Protein AF-A0A842T1A9-F1 (afdb_monomer)

Secondary structure (DSSP, 8-state):
--GGGS-HHHHHHHHHHHHH-HHHHHHHHHHHHHHT-TT-TTHHHHHHHHHHHHHHHHHHS------HHHHHHHHHHHHHHHHHTT-TTT-------HHHHHHHHHHHHHH-S-GGGS-HHHHHHHHHHHHHHHHHHHHHHHHHTT-SSS--HHHHHHHHHHHHHHHHHHT--HHHHHHHHHHHHH-SS--HHHHHHHHHH--SHHHHHHHHHH---TTHHHHHHHTTTTSPPTT--TT--S----THHHHHHHHTTTSHHHHHHHHHHHTT---HHHHHHHHHHHHTS-HHHHTT-HHHHHHHTTS--HHHHHHHHHHHHHHHHTT-HHHHHHHHHHHHH----HHHHHHHHHHHHHHHHHHT-

Structure (mmCIF, N/CA/C/O backbone):
data_AF-A0A842T1A9-F1
#
_entry.id   AF-A0A842T1A9-F1
#
loop_
_atom_site.group_PDB
_atom_site.id
_atom_site.type_symbol
_atom_site.label_atom_id
_atom_site.label_alt_id
_atom_site.label_comp_id
_atom_site.label_asym_id
_atom_site.label_entity_id
_atom_site.label_seq_id
_atom_site.pdbx_PDB_ins_code
_atom_site.Cartn_x
_atom_site.Cartn_y
_atom_site.Cartn_z
_atom_site.occupancy
_atom_site.B_iso_or_equiv
_atom_site.auth_seq_id
_atom_site.auth_comp_id
_atom_site.auth_asym_id
_atom_site.auth_atom_id
_atom_site.pdbx_PDB_model_num
ATOM 1 N N . MET A 1 1 ? 9.177 4.894 -37.347 1.00 78.81 1 MET A N 1
ATOM 2 C CA . MET A 1 1 ? 8.155 3.846 -37.114 1.00 78.81 1 MET A CA 1
ATOM 3 C C . MET A 1 1 ? 6.797 4.489 -36.855 1.00 78.81 1 MET A C 1
ATOM 5 O O . MET A 1 1 ? 6.759 5.498 -36.160 1.00 78.81 1 MET A O 1
ATOM 9 N N . LYS A 1 2 ? 5.703 3.960 -37.421 1.00 84.56 2 LYS A N 1
ATOM 10 C CA . LYS A 1 2 ? 4.334 4.422 -37.119 1.00 84.56 2 LYS A CA 1
ATOM 11 C C . LYS A 1 2 ? 3.789 3.685 -35.892 1.00 84.56 2 LYS A C 1
ATOM 13 O O . LYS A 1 2 ? 4.076 2.504 -35.730 1.00 84.56 2 LYS A O 1
ATOM 18 N N . ILE A 1 3 ? 2.977 4.358 -35.072 1.00 88.31 3 ILE A N 1
ATOM 19 C CA . ILE A 1 3 ? 2.338 3.775 -33.869 1.00 88.31 3 ILE A CA 1
ATOM 20 C C . ILE A 1 3 ? 1.485 2.550 -34.232 1.00 88.31 3 ILE A C 1
ATOM 22 O O . ILE A 1 3 ? 1.403 1.598 -33.463 1.00 88.31 3 ILE A O 1
ATOM 26 N N . GLU A 1 4 ? 0.879 2.552 -35.419 1.00 91.06 4 GLU A N 1
ATOM 27 C CA . GLU A 1 4 ? 0.062 1.455 -35.955 1.00 91.06 4 GLU A CA 1
ATOM 28 C C . GLU A 1 4 ? 0.812 0.117 -35.981 1.00 91.06 4 GLU A C 1
ATOM 30 O O . GLU A 1 4 ? 0.204 -0.915 -35.699 1.00 91.06 4 GLU A O 1
ATOM 35 N N . ASN A 1 5 ? 2.130 0.159 -36.203 1.00 92.06 5 ASN A N 1
ATOM 36 C CA . ASN A 1 5 ? 3.000 -1.012 -36.330 1.00 92.06 5 ASN A CA 1
ATOM 37 C C . ASN A 1 5 ? 3.468 -1.576 -34.980 1.00 92.06 5 ASN A C 1
ATOM 39 O O . ASN A 1 5 ? 4.214 -2.546 -34.959 1.00 92.06 5 ASN A O 1
ATOM 43 N N . LEU A 1 6 ? 3.105 -0.945 -33.863 1.00 94.56 6 LEU A N 1
ATOM 44 C CA . LEU A 1 6 ? 3.449 -1.441 -32.535 1.00 94.56 6 LEU A CA 1
ATOM 45 C C . LEU A 1 6 ? 2.528 -2.592 -32.117 1.00 94.56 6 LEU A C 1
ATOM 47 O O . LEU A 1 6 ? 1.312 -2.553 -32.349 1.00 94.56 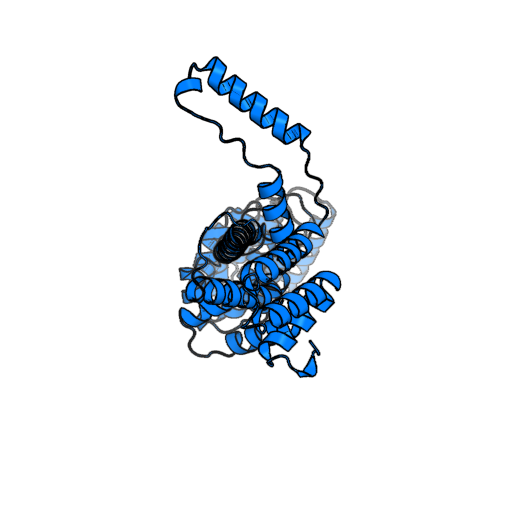6 LEU A O 1
ATOM 51 N N . GLU A 1 7 ? 3.091 -3.543 -31.379 1.00 96.12 7 GLU A N 1
ATOM 52 C CA . GLU A 1 7 ? 2.319 -4.564 -30.672 1.00 96.12 7 GLU A CA 1
ATOM 53 C C . GLU A 1 7 ? 1.375 -3.925 -29.634 1.00 96.12 7 GLU A C 1
ATOM 55 O O . GLU A 1 7 ? 1.676 -2.846 -29.106 1.00 96.12 7 GLU A O 1
ATOM 60 N N . PRO A 1 8 ? 0.247 -4.563 -29.262 1.00 95.94 8 PRO A N 1
ATOM 61 C CA . PRO A 1 8 ? -0.703 -4.003 -28.294 1.00 95.94 8 PRO A CA 1
ATOM 62 C C . PRO A 1 8 ? -0.052 -3.559 -26.974 1.00 95.94 8 PRO A C 1
ATOM 64 O O . PRO A 1 8 ? -0.346 -2.477 -26.457 1.00 95.94 8 PRO A O 1
ATOM 67 N N . ARG A 1 9 ? 0.896 -4.355 -26.461 1.00 94.88 9 ARG A N 1
ATOM 68 C CA . ARG A 1 9 ? 1.678 -4.027 -25.258 1.00 94.88 9 ARG A CA 1
ATOM 69 C C . ARG A 1 9 ? 2.515 -2.758 -25.451 1.00 94.88 9 ARG A C 1
ATOM 71 O O . ARG A 1 9 ? 2.506 -1.882 -24.589 1.00 94.88 9 ARG A O 1
ATOM 78 N N . GLN A 1 10 ? 3.194 -2.639 -26.587 1.00 96.75 10 GLN A N 1
ATOM 79 C CA . GLN A 1 10 ? 4.040 -1.490 -26.906 1.00 96.75 10 GLN A CA 1
ATOM 80 C C . GLN A 1 10 ? 3.203 -0.223 -27.122 1.00 96.75 10 GLN A C 1
ATOM 82 O O . GLN A 1 10 ? 3.579 0.851 -26.658 1.00 96.75 10 GLN A O 1
ATOM 87 N N . LYS A 1 11 ? 2.019 -0.336 -27.743 1.00 96.94 11 LYS A N 1
ATOM 88 C CA . LYS A 1 11 ? 1.048 0.770 -27.849 1.00 96.94 11 LYS A CA 1
ATOM 89 C C . LYS A 1 11 ? 0.651 1.281 -26.469 1.00 96.94 11 LYS A C 1
ATOM 91 O O . LYS A 1 11 ? 0.669 2.488 -26.234 1.00 96.94 11 LYS A O 1
ATOM 96 N N . LYS A 1 12 ? 0.342 0.370 -25.539 1.00 95.06 12 LYS A N 1
ATOM 97 C CA . LYS A 1 12 ? 0.021 0.728 -24.151 1.00 95.06 12 LYS A CA 1
ATOM 98 C C . LYS A 1 12 ? 1.174 1.494 -23.497 1.00 95.06 12 LYS A C 1
ATOM 100 O O . LYS A 1 12 ? 0.944 2.583 -22.980 1.00 95.06 12 LYS A O 1
ATOM 105 N N . ILE A 1 13 ? 2.402 0.978 -23.582 1.00 96.00 13 ILE A N 1
ATOM 106 C CA . ILE A 1 13 ? 3.602 1.637 -23.037 1.00 96.00 13 ILE A CA 1
ATOM 107 C C . ILE A 1 13 ? 3.798 3.023 -23.651 1.00 96.00 13 ILE A C 1
ATOM 109 O O . ILE A 1 13 ? 3.982 3.994 -22.921 1.00 96.00 13 ILE A O 1
ATOM 113 N N . TYR A 1 14 ? 3.687 3.141 -24.974 1.00 96.81 14 TYR A N 1
ATOM 114 C CA . TYR A 1 14 ? 3.794 4.416 -25.674 1.00 96.81 14 TYR A CA 1
ATOM 115 C C . TYR A 1 14 ? 2.806 5.456 -25.128 1.00 96.81 14 TYR A C 1
ATOM 117 O O . TYR A 1 14 ? 3.209 6.573 -24.805 1.00 96.81 14 TYR A O 1
ATOM 125 N N . PHE A 1 15 ? 1.528 5.095 -24.968 1.00 94.62 15 PHE A N 1
ATOM 126 C CA . PHE A 1 15 ? 0.516 6.017 -24.447 1.00 94.62 15 PHE A CA 1
ATOM 127 C C . PHE A 1 15 ? 0.699 6.340 -22.960 1.00 94.62 15 PHE A C 1
ATOM 129 O O . PHE A 1 15 ? 0.416 7.469 -22.555 1.00 94.62 15 PHE A O 1
ATOM 136 N N . LEU A 1 16 ? 1.194 5.398 -22.150 1.00 92.06 16 LEU A N 1
ATOM 137 C CA . LEU A 1 16 ? 1.573 5.676 -20.761 1.00 92.06 16 LEU A CA 1
ATOM 138 C C . LEU A 1 16 ? 2.712 6.695 -20.704 1.00 92.06 16 LEU A C 1
ATOM 140 O O . LEU A 1 16 ? 2.595 7.714 -20.025 1.00 92.06 16 LEU A O 1
ATOM 144 N N . LEU A 1 17 ? 3.773 6.472 -21.481 1.00 93.19 17 LEU A N 1
ATOM 145 C CA . LEU A 1 17 ? 4.894 7.399 -21.583 1.00 93.19 17 LEU A CA 1
ATOM 146 C C . LEU A 1 17 ? 4.453 8.763 -22.113 1.00 93.19 17 LEU A C 1
ATOM 148 O O . LEU A 1 17 ? 4.906 9.772 -21.592 1.00 93.19 17 LEU A O 1
ATOM 152 N N . LEU A 1 18 ? 3.538 8.818 -23.085 1.00 93.31 18 LEU A N 1
ATOM 153 C CA . LEU A 1 18 ? 3.036 10.072 -23.655 1.00 93.31 18 LEU A CA 1
ATOM 154 C C . LEU A 1 18 ? 2.310 10.935 -22.615 1.00 93.31 18 LEU A C 1
ATOM 156 O O . LEU A 1 18 ? 2.486 12.152 -22.616 1.00 93.31 18 LEU A O 1
ATOM 160 N N . LYS A 1 19 ? 1.532 10.313 -21.718 1.00 89.19 19 LYS A N 1
ATOM 161 C CA . LYS A 1 19 ? 0.864 11.009 -20.603 1.00 89.19 19 LYS A CA 1
ATOM 162 C C . LYS A 1 19 ? 1.856 11.596 -19.599 1.00 89.19 19 LYS A C 1
ATOM 164 O O . LYS A 1 19 ? 1.544 12.593 -18.961 1.00 89.19 19 LYS A O 1
ATOM 169 N N . ILE A 1 20 ? 3.021 10.967 -19.447 1.00 86.38 20 ILE A N 1
ATOM 170 C CA . ILE A 1 20 ? 4.060 11.391 -18.504 1.00 86.38 20 ILE A CA 1
ATOM 171 C C . ILE A 1 20 ? 4.953 12.457 -19.139 1.00 86.38 20 ILE A C 1
ATOM 173 O O . ILE A 1 20 ? 5.163 13.517 -18.562 1.00 86.38 20 ILE A O 1
ATOM 177 N N . ASN A 1 21 ? 5.517 12.153 -20.309 1.00 90.69 21 ASN A N 1
ATOM 178 C CA . ASN A 1 21 ? 6.472 12.992 -21.012 1.00 90.69 21 ASN A CA 1
ATOM 179 C C . ASN A 1 21 ? 6.504 12.637 -22.513 1.00 90.69 21 ASN A C 1
ATOM 181 O O . ASN A 1 21 ? 6.872 11.530 -22.917 1.00 90.69 21 ASN A O 1
ATOM 185 N N . LYS A 1 22 ? 6.180 13.611 -23.371 1.00 94.31 22 LYS A N 1
ATOM 186 C CA . LYS A 1 22 ? 6.157 13.424 -24.831 1.00 94.31 22 LYS A CA 1
ATOM 187 C C . LYS A 1 22 ? 7.498 12.935 -25.387 1.00 94.31 22 LYS A C 1
ATOM 189 O O . LYS A 1 22 ? 7.497 12.041 -26.234 1.00 94.31 22 LYS A O 1
ATOM 194 N N . LEU A 1 23 ? 8.625 13.461 -24.905 1.00 95.06 23 LEU A N 1
ATOM 195 C CA . LEU A 1 23 ? 9.955 13.052 -25.368 1.00 95.06 23 LEU A CA 1
ATOM 196 C C . LEU A 1 23 ? 10.259 11.601 -24.983 1.00 95.06 23 LEU A C 1
ATOM 198 O O . LEU A 1 23 ? 10.823 10.867 -25.790 1.00 95.06 23 LEU A O 1
ATOM 202 N N . ALA A 1 24 ? 9.814 11.151 -23.806 1.00 95.06 24 ALA A N 1
ATOM 203 C CA . ALA A 1 24 ? 9.957 9.754 -23.399 1.00 95.06 24 ALA A CA 1
ATOM 204 C C . ALA A 1 24 ? 9.196 8.811 -24.346 1.00 95.06 24 ALA A C 1
ATOM 206 O O . ALA A 1 24 ? 9.733 7.791 -24.772 1.00 95.06 24 ALA A O 1
ATOM 207 N N . SER A 1 25 ? 7.975 9.178 -24.751 1.00 95.94 25 SER A N 1
ATOM 208 C CA . SER A 1 25 ? 7.203 8.383 -25.720 1.00 95.94 25 SER A CA 1
ATOM 209 C C . SER A 1 25 ? 7.874 8.308 -27.099 1.00 95.94 25 SER A C 1
ATOM 211 O O . SER A 1 25 ? 7.869 7.260 -27.743 1.00 95.94 25 SER A O 1
ATOM 213 N N . GLN A 1 26 ? 8.499 9.402 -27.546 1.00 96.88 26 GLN A N 1
ATOM 214 C CA . GLN A 1 26 ? 9.223 9.453 -28.817 1.00 96.88 26 GLN A CA 1
ATOM 215 C C . GLN A 1 26 ? 10.513 8.636 -28.763 1.00 96.88 26 GLN A C 1
ATOM 217 O O . GLN A 1 26 ? 10.790 7.882 -29.692 1.00 96.88 26 GLN A O 1
ATOM 222 N N . ALA A 1 27 ? 11.265 8.739 -27.665 1.00 97.31 27 ALA A N 1
ATOM 223 C CA . ALA A 1 27 ? 12.452 7.926 -27.440 1.00 97.31 27 ALA A CA 1
ATOM 224 C C . ALA A 1 27 ? 12.106 6.430 -27.432 1.00 97.31 27 ALA A C 1
ATOM 226 O O . ALA A 1 27 ? 12.833 5.648 -28.030 1.00 97.31 27 ALA A O 1
ATOM 227 N N . TYR A 1 28 ? 10.958 6.039 -26.866 1.00 98.00 28 TYR A N 1
ATOM 228 C CA . TYR A 1 28 ? 10.492 4.651 -26.911 1.00 98.00 28 TYR A CA 1
ATOM 229 C C . TYR A 1 28 ? 10.203 4.173 -28.340 1.00 98.00 28 TYR A C 1
ATOM 231 O O . TYR A 1 28 ? 10.647 3.093 -28.719 1.00 98.00 28 TYR A O 1
ATOM 239 N N . LEU A 1 29 ? 9.542 4.988 -29.173 1.00 97.62 29 LEU A N 1
ATOM 240 C CA . LEU A 1 29 ? 9.379 4.666 -30.600 1.00 97.62 29 LEU A CA 1
ATOM 241 C C . LEU A 1 29 ? 10.724 4.528 -31.320 1.00 97.62 29 LEU A C 1
ATOM 243 O O . LEU A 1 29 ? 10.862 3.656 -32.175 1.00 97.62 29 LEU A O 1
ATOM 247 N N . GLY A 1 30 ? 11.691 5.387 -30.983 1.00 97.44 30 GLY A N 1
ATOM 248 C CA . GLY A 1 30 ? 13.064 5.299 -31.475 1.00 97.44 30 GLY A CA 1
ATOM 249 C C . GLY A 1 30 ? 13.707 3.967 -31.102 1.00 97.44 30 GLY A C 1
ATOM 250 O O . GLY A 1 30 ? 14.202 3.274 -31.981 1.00 97.44 30 GLY A O 1
ATOM 251 N N . THR A 1 31 ? 13.597 3.556 -29.836 1.00 98.00 31 THR A N 1
ATOM 252 C CA . THR A 1 31 ? 14.068 2.252 -29.354 1.00 98.00 31 THR A CA 1
ATOM 253 C C . THR A 1 31 ? 13.491 1.101 -30.175 1.00 98.00 31 THR A C 1
ATOM 255 O O . THR A 1 31 ? 14.261 0.301 -30.697 1.00 98.00 31 THR A O 1
ATOM 258 N N . ILE A 1 32 ? 12.161 1.015 -30.324 1.00 98.12 32 ILE A N 1
ATOM 259 C CA . ILE A 1 32 ? 11.539 -0.089 -31.079 1.00 98.12 32 ILE A CA 1
ATOM 260 C C . ILE A 1 32 ? 11.981 -0.064 -32.543 1.00 98.12 32 ILE A C 1
ATOM 262 O O . ILE A 1 32 ? 12.315 -1.104 -33.105 1.00 98.12 32 ILE A O 1
ATOM 266 N N . PHE A 1 33 ? 12.004 1.124 -33.154 1.00 97.25 33 PHE A N 1
ATOM 267 C CA . PHE A 1 33 ? 12.425 1.279 -34.540 1.00 97.25 33 PHE A CA 1
ATOM 268 C C . PHE A 1 33 ? 13.846 0.766 -34.755 1.00 97.25 33 PHE A C 1
ATOM 270 O O . PHE A 1 33 ? 14.070 -0.015 -35.671 1.00 97.25 33 PHE A O 1
ATOM 277 N N . THR A 1 34 ? 14.782 1.189 -33.908 1.00 96.88 34 THR A N 1
ATOM 278 C CA . THR A 1 34 ? 16.186 0.812 -34.019 1.00 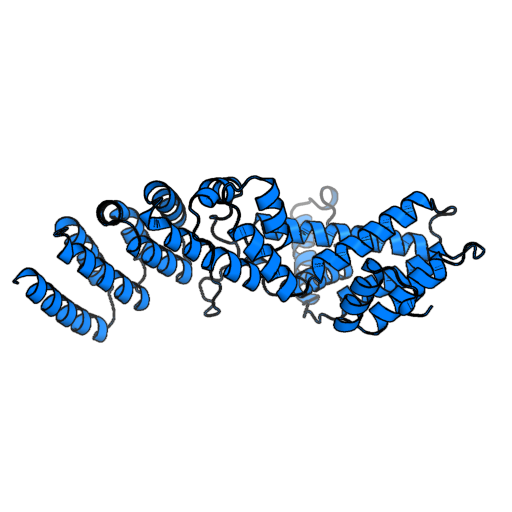96.88 34 THR A CA 1
ATOM 279 C C . THR A 1 34 ? 16.399 -0.674 -33.746 1.00 96.88 34 THR A C 1
ATOM 281 O O . THR A 1 34 ? 17.156 -1.308 -34.471 1.00 96.88 34 THR A O 1
ATOM 284 N N . LEU A 1 35 ? 15.707 -1.258 -32.761 1.00 96.50 35 LEU A N 1
ATOM 285 C CA . LEU A 1 35 ? 15.798 -2.700 -32.502 1.00 96.50 35 LEU A CA 1
ATOM 286 C C . LEU A 1 35 ? 15.300 -3.549 -33.676 1.00 96.50 35 LEU A C 1
ATOM 288 O O . LEU A 1 35 ? 15.802 -4.647 -33.860 1.00 96.50 35 LEU A O 1
ATOM 292 N N . GLY A 1 36 ? 14.369 -3.036 -34.486 1.00 95.50 36 GLY A N 1
ATOM 293 C CA . GLY A 1 36 ? 13.912 -3.704 -35.708 1.00 95.50 36 GLY A CA 1
ATOM 294 C C . GLY A 1 36 ? 14.847 -3.562 -36.917 1.00 95.50 36 GLY A C 1
ATOM 295 O O . GLY A 1 36 ? 14.492 -4.014 -38.002 1.00 95.50 36 GLY A O 1
ATOM 296 N N . GLN A 1 37 ? 15.998 -2.894 -36.783 1.00 96.31 37 GLN A N 1
ATOM 297 C CA . GLN A 1 37 ? 16.987 -2.755 -37.856 1.00 96.31 37 GLN A CA 1
ATOM 298 C C . GLN A 1 37 ? 18.052 -3.849 -37.740 1.00 96.31 37 GLN A C 1
ATOM 300 O O . GLN A 1 37 ? 19.148 -3.601 -37.236 1.00 96.31 37 GLN A O 1
ATOM 305 N N . ASP A 1 38 ? 17.750 -5.054 -38.223 1.00 94.38 38 ASP A N 1
ATOM 306 C CA . ASP A 1 38 ? 18.637 -6.216 -38.060 1.00 94.38 38 ASP A CA 1
ATOM 307 C C . ASP A 1 38 ? 20.028 -6.042 -38.704 1.00 94.38 38 ASP A C 1
ATOM 309 O O . ASP A 1 38 ? 21.003 -6.644 -38.260 1.00 94.38 38 ASP A O 1
ATOM 313 N N . GLU A 1 39 ? 20.149 -5.170 -39.705 1.00 94.25 39 GLU A N 1
ATOM 314 C CA . GLU A 1 39 ? 21.414 -4.868 -40.390 1.00 94.25 39 GLU A CA 1
ATOM 315 C C . GLU A 1 39 ? 22.244 -3.764 -39.709 1.00 94.25 39 GLU A C 1
ATOM 317 O O . GLU A 1 39 ? 23.374 -3.501 -40.117 1.00 94.25 39 GLU A O 1
ATOM 322 N N . ASN A 1 40 ? 21.707 -3.088 -38.687 1.00 94.25 40 ASN A N 1
ATOM 323 C CA . ASN A 1 40 ? 22.406 -2.011 -37.989 1.00 94.25 40 ASN A CA 1
ATOM 324 C C . ASN A 1 40 ? 23.293 -2.587 -36.864 1.00 94.25 40 ASN A C 1
ATOM 326 O O . ASN A 1 40 ? 22.750 -3.049 -35.854 1.00 94.25 40 ASN A O 1
ATOM 330 N N . PRO A 1 41 ? 24.636 -2.519 -36.979 1.00 91.38 41 PRO A N 1
ATOM 331 C CA . PRO A 1 41 ? 25.540 -3.076 -35.971 1.00 91.38 41 PRO A CA 1
ATOM 332 C C . PRO A 1 41 ? 25.465 -2.342 -34.622 1.00 91.38 41 PRO A C 1
ATOM 334 O O . PRO A 1 41 ? 25.742 -2.943 -33.588 1.00 91.38 41 PRO A O 1
ATOM 337 N N . ASP A 1 42 ? 25.017 -1.081 -34.614 1.00 93.50 42 ASP A N 1
ATOM 338 C CA . ASP A 1 42 ? 24.908 -0.248 -33.410 1.00 93.50 42 ASP A CA 1
ATOM 339 C C . ASP A 1 42 ? 23.486 -0.238 -32.824 1.00 93.50 42 ASP A C 1
ATOM 341 O O . ASP A 1 42 ? 23.159 0.596 -31.965 1.00 93.50 42 ASP A O 1
ATOM 345 N N . ARG A 1 43 ? 22.590 -1.122 -33.300 1.00 95.81 43 ARG A N 1
ATOM 346 C CA . ARG A 1 43 ? 21.164 -1.077 -32.932 1.00 95.81 43 ARG A CA 1
ATOM 347 C C . ARG A 1 43 ? 20.945 -1.119 -31.422 1.00 95.81 43 ARG A C 1
ATOM 349 O O . ARG A 1 43 ? 20.112 -0.385 -30.892 1.00 95.81 43 ARG A O 1
ATOM 356 N N . PHE A 1 44 ? 21.727 -1.923 -30.706 1.00 96.12 44 PHE A N 1
ATOM 357 C CA . PHE A 1 44 ? 21.587 -2.083 -29.262 1.00 96.12 44 PHE A CA 1
ATOM 358 C C . PHE A 1 44 ? 22.105 -0.871 -28.489 1.00 96.12 44 PHE A C 1
ATOM 360 O O . PHE A 1 44 ? 21.466 -0.446 -27.529 1.00 96.12 44 PHE A O 1
ATOM 367 N N . GLN A 1 45 ? 23.205 -0.254 -28.915 1.00 95.81 45 GLN A N 1
ATOM 368 C CA . GLN A 1 45 ? 23.766 0.945 -28.291 1.00 95.81 45 GLN A CA 1
ATOM 369 C C . GLN A 1 45 ? 22.847 2.151 -28.504 1.00 95.81 45 GLN A C 1
ATOM 371 O O . GLN A 1 45 ? 22.567 2.905 -27.568 1.00 95.81 45 GLN A O 1
ATOM 376 N N . GLN A 1 46 ? 22.307 2.305 -29.713 1.00 96.38 46 GLN A N 1
ATOM 377 C CA . GLN A 1 46 ? 21.337 3.350 -30.039 1.00 96.38 46 GLN A CA 1
ATOM 378 C C . GLN A 1 46 ? 20.009 3.158 -29.282 1.00 96.38 46 GLN A C 1
ATOM 380 O O . GLN A 1 46 ? 19.471 4.116 -28.707 1.00 96.38 46 GLN A O 1
ATOM 385 N N . ALA A 1 47 ? 19.508 1.920 -29.209 1.00 97.69 47 ALA A N 1
ATOM 386 C CA . ALA A 1 47 ? 18.339 1.568 -28.407 1.00 97.69 47 ALA A CA 1
ATOM 387 C C . ALA A 1 47 ? 18.585 1.823 -26.910 1.00 97.69 47 ALA A C 1
ATOM 389 O O . ALA A 1 47 ? 17.767 2.469 -26.255 1.00 97.69 47 ALA A O 1
ATOM 390 N N . ALA A 1 48 ? 19.736 1.405 -26.376 1.00 96.94 48 ALA A N 1
ATOM 391 C CA . ALA A 1 48 ? 20.134 1.649 -24.992 1.00 96.94 48 ALA A CA 1
ATOM 392 C C . ALA A 1 48 ? 20.215 3.143 -24.674 1.00 96.94 48 ALA A C 1
ATOM 394 O O . ALA A 1 48 ? 19.726 3.577 -23.632 1.00 96.94 48 ALA A O 1
ATOM 395 N N . ASN A 1 49 ? 20.775 3.954 -25.576 1.00 96.38 49 ASN A N 1
ATOM 396 C CA . ASN A 1 49 ? 20.843 5.397 -25.378 1.00 96.38 49 ASN A CA 1
ATOM 397 C C . ASN A 1 49 ? 19.441 6.023 -25.313 1.00 96.38 49 ASN A C 1
ATOM 399 O O . ASN A 1 49 ? 19.190 6.887 -24.469 1.00 96.38 49 ASN A O 1
ATOM 403 N N . SER A 1 50 ? 18.515 5.542 -26.145 1.00 97.56 50 SER A N 1
ATOM 404 C CA . SER A 1 50 ? 17.110 5.959 -26.122 1.00 97.56 50 SER A CA 1
ATOM 405 C C . SER A 1 50 ? 16.413 5.534 -24.824 1.00 97.56 50 SER A C 1
ATOM 407 O O . SER A 1 50 ? 15.775 6.361 -24.175 1.00 97.56 50 SER A O 1
ATOM 409 N N . ILE A 1 51 ? 16.606 4.292 -24.366 1.00 97.38 51 ILE A N 1
ATOM 410 C CA . ILE A 1 51 ? 16.034 3.795 -23.101 1.00 97.38 51 ILE A CA 1
ATOM 411 C C . ILE A 1 51 ? 16.591 4.564 -21.901 1.00 97.38 51 ILE A C 1
ATOM 413 O O . ILE A 1 51 ? 15.831 5.051 -21.067 1.00 97.38 51 ILE A O 1
ATOM 417 N N . ARG A 1 52 ? 17.909 4.763 -21.839 1.00 93.75 52 ARG A N 1
ATOM 418 C CA . ARG A 1 52 ? 18.560 5.599 -20.823 1.00 93.75 52 ARG A CA 1
ATOM 419 C C . ARG A 1 52 ? 17.984 7.014 -20.808 1.00 93.75 52 ARG A C 1
ATOM 421 O O . ARG A 1 52 ? 17.818 7.604 -19.740 1.00 93.75 52 ARG A O 1
ATOM 428 N N . HIS A 1 53 ? 17.670 7.573 -21.977 1.00 94.00 53 HIS A N 1
ATOM 429 C CA . HIS A 1 53 ? 17.015 8.873 -22.065 1.00 94.00 53 HIS A CA 1
ATOM 430 C C . HIS A 1 53 ? 15.610 8.842 -21.449 1.00 94.00 53 HIS A C 1
ATOM 432 O O . HIS A 1 53 ? 15.303 9.713 -20.637 1.00 94.00 53 HIS A O 1
ATOM 438 N N . ILE A 1 54 ? 14.799 7.816 -21.741 1.00 94.88 54 ILE A N 1
ATOM 439 C CA . ILE A 1 54 ? 13.473 7.612 -21.125 1.00 94.88 54 ILE A CA 1
ATOM 440 C C . ILE A 1 54 ? 13.583 7.529 -19.601 1.00 94.88 54 ILE A C 1
ATOM 442 O O . ILE A 1 54 ? 12.903 8.276 -18.895 1.00 94.88 54 ILE A O 1
ATOM 446 N N . LEU A 1 55 ? 14.470 6.663 -19.099 1.00 91.44 55 LEU A N 1
ATOM 447 C CA . LEU A 1 55 ? 14.712 6.483 -17.667 1.00 91.44 55 LEU A CA 1
ATOM 448 C C . LEU A 1 55 ? 15.111 7.816 -17.020 1.00 91.44 55 LEU A C 1
ATOM 450 O O . LEU A 1 55 ? 14.568 8.208 -15.989 1.00 91.44 55 LEU A O 1
ATOM 454 N N . GLY A 1 56 ? 16.002 8.563 -17.677 1.00 87.62 56 GLY A N 1
ATOM 455 C CA . GLY A 1 56 ? 16.427 9.887 -17.246 1.00 87.62 56 GLY A CA 1
ATOM 456 C C . GLY A 1 56 ? 15.293 10.914 -17.199 1.00 87.62 56 GLY A C 1
ATOM 457 O O . GLY A 1 56 ? 15.197 11.636 -16.212 1.00 87.62 56 GLY A O 1
ATOM 458 N N . LEU A 1 57 ? 14.447 10.994 -18.229 1.00 89.19 57 LEU A N 1
ATOM 459 C CA . LEU A 1 57 ? 13.310 11.923 -18.276 1.00 89.19 57 LEU A CA 1
ATOM 460 C C . LEU A 1 57 ? 12.318 11.634 -17.148 1.00 89.19 57 LEU A C 1
ATOM 462 O O . LEU A 1 57 ? 11.956 12.526 -16.382 1.00 89.19 57 LEU A O 1
ATOM 466 N N . ILE A 1 58 ? 11.950 10.363 -16.977 1.00 86.25 58 ILE A N 1
ATOM 467 C CA . ILE A 1 58 ? 10.988 9.955 -15.953 1.00 86.25 58 ILE A CA 1
ATOM 468 C C . ILE A 1 58 ? 11.509 10.294 -14.553 1.00 86.25 58 ILE A C 1
ATOM 470 O O . ILE A 1 58 ? 10.745 10.849 -13.761 1.00 86.25 58 ILE A O 1
ATOM 474 N N . SER A 1 59 ? 12.794 10.055 -14.276 1.00 80.06 59 SER A N 1
ATOM 475 C CA . SER A 1 59 ? 13.407 10.366 -12.979 1.00 80.06 59 SER A CA 1
ATOM 476 C C . SER A 1 59 ? 13.668 11.859 -12.734 1.00 80.06 59 SER A C 1
ATOM 478 O O . SER A 1 59 ? 13.837 12.255 -11.582 1.00 80.06 59 SER A O 1
ATOM 480 N N . ARG A 1 60 ? 13.783 12.699 -13.773 1.00 71.56 60 ARG A N 1
ATOM 481 C CA . ARG A 1 60 ? 14.213 14.108 -13.633 1.00 71.56 60 ARG A CA 1
ATOM 482 C C . ARG A 1 60 ? 13.078 15.094 -13.402 1.00 71.56 60 ARG A C 1
ATOM 484 O O . ARG A 1 60 ? 13.324 16.081 -12.714 1.00 71.56 60 AR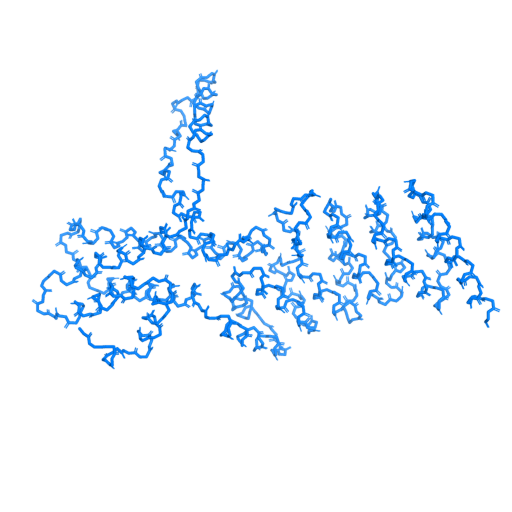G A O 1
ATOM 491 N N . ASP A 1 61 ? 11.879 14.818 -13.912 1.00 61.56 61 ASP A N 1
ATOM 492 C CA . ASP A 1 61 ? 10.752 15.769 -13.897 1.00 61.56 61 ASP A CA 1
ATOM 493 C C . ASP A 1 61 ? 10.179 16.068 -12.490 1.00 61.56 61 ASP A C 1
ATOM 495 O O . ASP A 1 61 ? 9.232 16.839 -12.368 1.00 61.56 61 ASP A O 1
ATOM 499 N N . VAL A 1 62 ? 10.729 15.490 -11.413 1.00 52.62 62 VAL A N 1
ATOM 500 C CA . VAL A 1 62 ? 10.395 15.880 -10.032 1.00 52.62 62 VAL A CA 1
ATOM 501 C C . VAL A 1 62 ? 11.473 16.822 -9.508 1.00 52.62 62 VAL A C 1
ATOM 503 O O . VAL A 1 62 ? 12.647 16.446 -9.392 1.00 52.62 62 VAL A O 1
ATOM 506 N N . ASN A 1 63 ? 11.086 18.053 -9.181 1.00 49.31 63 ASN A N 1
ATOM 507 C CA . ASN A 1 63 ? 11.951 18.973 -8.456 1.00 49.31 63 ASN A CA 1
ATOM 508 C C . ASN A 1 63 ? 11.835 18.645 -6.963 1.00 49.31 63 ASN A C 1
ATOM 510 O O . ASN A 1 63 ? 10.761 18.769 -6.387 1.00 49.31 63 ASN A O 1
ATOM 514 N N . ILE A 1 64 ? 12.918 18.152 -6.366 1.00 50.25 64 ILE A N 1
ATOM 515 C CA . ILE A 1 64 ? 13.016 17.944 -4.920 1.00 50.25 64 ILE A CA 1
ATOM 516 C C . ILE A 1 64 ? 14.070 18.929 -4.447 1.00 50.25 64 ILE A C 1
ATOM 518 O O . ILE A 1 64 ? 15.199 18.878 -4.943 1.00 50.25 64 ILE A O 1
ATOM 522 N N . GLU A 1 65 ? 13.702 19.812 -3.523 1.00 49.12 65 GLU A N 1
ATOM 523 C CA . GLU A 1 65 ? 14.674 20.603 -2.775 1.00 49.12 65 GLU A CA 1
ATOM 524 C C . GLU A 1 65 ? 15.501 19.632 -1.932 1.00 49.12 65 GLU A C 1
ATOM 526 O O . GLU A 1 65 ? 15.008 18.994 -1.004 1.00 49.12 65 GLU A O 1
ATOM 531 N N . PHE A 1 66 ? 16.749 19.431 -2.339 1.00 53.00 66 PHE A N 1
ATOM 532 C CA . PHE A 1 66 ? 17.722 18.680 -1.567 1.00 53.00 66 PHE A CA 1
ATOM 533 C C . PHE A 1 66 ? 18.723 19.690 -1.036 1.00 53.00 66 PHE A C 1
ATOM 535 O O . PHE A 1 66 ? 19.464 20.281 -1.826 1.00 53.00 66 PHE A O 1
ATOM 542 N N . ASP A 1 67 ? 18.745 19.891 0.280 1.00 60.44 67 ASP A N 1
ATOM 543 C CA . ASP A 1 67 ? 19.753 20.744 0.888 1.00 60.44 67 ASP A CA 1
ATOM 544 C C . ASP A 1 67 ? 21.106 20.020 0.878 1.00 60.44 67 ASP A C 1
ATOM 546 O O . ASP A 1 67 ? 21.465 19.234 1.756 1.00 60.44 67 ASP A O 1
ATOM 550 N N . THR A 1 68 ? 21.877 20.273 -0.178 1.00 63.94 68 THR A N 1
ATOM 551 C CA . THR A 1 68 ? 23.247 19.771 -0.305 1.00 63.94 68 THR A CA 1
ATOM 552 C C . THR A 1 68 ? 24.164 20.280 0.808 1.00 63.94 68 THR A C 1
ATOM 554 O O . THR A 1 68 ? 25.216 19.683 1.032 1.00 63.94 68 THR A O 1
ATOM 557 N N . THR A 1 69 ? 23.789 21.369 1.484 1.00 70.69 69 THR A N 1
ATOM 558 C CA . THR A 1 69 ? 24.540 21.973 2.589 1.00 70.69 69 THR A CA 1
ATOM 559 C C . THR A 1 69 ? 24.407 21.118 3.837 1.00 70.69 69 THR A C 1
ATOM 561 O O . THR A 1 69 ? 25.422 20.690 4.378 1.00 70.69 69 THR A O 1
ATOM 564 N N . GLU A 1 70 ? 23.176 20.780 4.229 1.00 67.62 70 GLU A N 1
ATOM 565 C CA . GLU A 1 70 ? 22.896 19.915 5.380 1.00 67.62 70 GLU A CA 1
ATOM 566 C C . GLU A 1 70 ? 23.579 18.547 5.231 1.00 67.62 70 GLU A C 1
ATOM 568 O O . GLU A 1 70 ? 24.211 18.046 6.160 1.00 67.62 70 GLU A O 1
ATOM 573 N N . TYR A 1 71 ? 23.54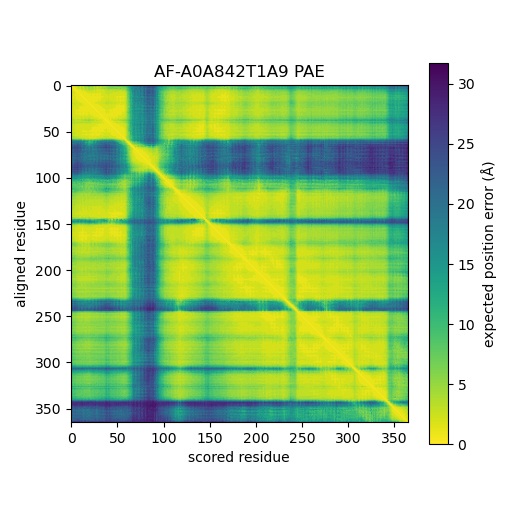6 17.972 4.025 1.00 69.06 71 TYR A N 1
ATOM 574 C CA . TYR A 1 71 ? 24.199 16.693 3.754 1.00 69.06 71 TYR A CA 1
ATOM 575 C C . TYR A 1 71 ? 25.730 16.755 3.874 1.00 69.06 71 TYR A C 1
ATOM 577 O O . TYR A 1 71 ? 26.340 15.872 4.480 1.00 69.06 71 TYR A O 1
ATOM 585 N N . LYS A 1 72 ? 26.359 17.808 3.331 1.00 77.38 72 LYS A N 1
ATOM 586 C CA . LYS A 1 72 ? 27.806 18.032 3.487 1.00 77.38 72 LYS A CA 1
ATOM 587 C C . LYS A 1 72 ? 28.181 18.229 4.952 1.00 77.38 72 LYS A C 1
ATOM 589 O O . LYS A 1 72 ? 29.122 17.596 5.414 1.00 77.38 72 LYS A O 1
ATOM 594 N N . MET A 1 73 ? 27.396 19.014 5.693 1.00 78.19 73 MET A N 1
ATOM 595 C CA . MET A 1 73 ? 27.592 19.198 7.133 1.00 78.19 73 MET A CA 1
ATOM 596 C C . MET A 1 73 ? 27.527 17.867 7.888 1.00 78.19 73 MET A C 1
ATOM 598 O O . MET A 1 73 ? 28.313 17.653 8.807 1.00 78.19 73 MET A O 1
ATOM 602 N N . LEU A 1 74 ? 26.635 16.956 7.488 1.00 76.38 74 LEU A N 1
ATOM 603 C CA . LEU A 1 74 ? 26.526 15.629 8.091 1.00 76.38 74 LEU A CA 1
ATOM 604 C C . LEU A 1 74 ? 27.763 14.761 7.811 1.00 76.38 74 LEU A C 1
ATOM 606 O O . LEU A 1 74 ? 28.282 14.132 8.731 1.00 76.38 74 LEU A O 1
ATOM 610 N N . ILE A 1 75 ? 28.255 14.738 6.566 1.00 80.56 75 ILE A N 1
ATOM 611 C CA . ILE A 1 75 ? 29.486 14.013 6.202 1.00 80.56 75 ILE A CA 1
ATOM 612 C C . ILE A 1 75 ? 30.682 14.578 6.967 1.00 80.56 75 ILE A C 1
ATOM 614 O O . ILE A 1 75 ? 31.435 13.815 7.569 1.00 80.56 75 ILE A O 1
ATOM 618 N N . ASP A 1 76 ? 30.834 15.901 6.995 1.00 83.56 76 ASP A N 1
ATOM 619 C CA . ASP A 1 76 ? 31.913 16.568 7.724 1.00 83.56 76 ASP A CA 1
ATOM 620 C C . ASP A 1 76 ? 31.836 16.260 9.224 1.00 83.56 76 ASP A C 1
ATOM 622 O O . ASP A 1 76 ? 32.852 16.004 9.874 1.00 83.56 76 ASP A O 1
ATOM 626 N N . PHE A 1 77 ? 30.625 16.218 9.782 1.00 83.38 77 PHE A N 1
ATOM 627 C CA . PHE A 1 77 ? 30.387 15.825 11.166 1.00 83.38 77 PHE A CA 1
ATOM 628 C C . PHE A 1 77 ? 30.798 14.370 11.436 1.00 83.38 77 PHE A C 1
ATOM 630 O O . PHE A 1 77 ? 31.528 14.113 12.395 1.00 83.38 77 PHE A O 1
ATOM 637 N N . PHE A 1 78 ? 30.405 13.420 10.583 1.00 80.88 78 PHE A N 1
ATOM 638 C CA . PHE A 1 78 ? 30.806 12.017 10.719 1.00 80.88 78 PHE A CA 1
ATOM 639 C C . PHE A 1 78 ? 32.316 11.823 10.549 1.00 80.88 78 PHE A C 1
ATOM 641 O O . PHE A 1 78 ? 32.934 11.140 11.366 1.00 80.88 78 PHE A O 1
ATOM 648 N N . ASN A 1 79 ? 32.928 12.480 9.562 1.00 83.88 79 ASN A N 1
ATOM 649 C CA . ASN A 1 79 ? 34.378 12.487 9.370 1.00 83.88 79 ASN A CA 1
ATOM 650 C C . ASN A 1 79 ? 35.107 13.018 10.608 1.00 83.88 79 ASN A C 1
ATOM 652 O O . ASN A 1 79 ? 36.104 12.432 11.034 1.00 83.88 79 ASN A O 1
ATOM 656 N N . ASN A 1 80 ? 34.588 14.079 11.233 1.00 87.25 80 ASN A N 1
ATOM 657 C CA . ASN A 1 80 ? 35.124 14.601 12.486 1.00 87.25 80 ASN A CA 1
ATOM 658 C C . ASN A 1 80 ? 34.971 13.608 13.647 1.00 87.25 80 ASN A C 1
ATOM 660 O O . ASN A 1 80 ? 35.910 13.448 14.421 1.00 87.25 80 ASN A O 1
ATOM 664 N N . ILE A 1 81 ? 33.845 12.894 13.764 1.00 85.50 81 ILE A N 1
ATOM 665 C CA . ILE A 1 81 ? 33.684 11.837 14.780 1.00 85.50 81 ILE A CA 1
ATOM 666 C C . ILE A 1 81 ? 34.707 10.716 14.570 1.00 85.50 81 ILE A C 1
ATOM 668 O O . ILE A 1 81 ? 35.355 10.302 15.534 1.00 85.50 81 ILE A O 1
ATOM 672 N N . LEU A 1 82 ? 34.862 10.229 13.334 1.00 86.75 82 LEU A N 1
ATOM 673 C CA . LEU A 1 82 ? 35.823 9.173 13.006 1.00 86.75 82 LEU A CA 1
ATOM 674 C C . LEU A 1 82 ? 37.259 9.621 13.290 1.00 86.75 82 LEU A C 1
ATOM 676 O O . LEU A 1 82 ? 38.031 8.846 13.853 1.00 86.75 82 LEU A O 1
ATOM 680 N N . LYS A 1 83 ? 37.587 10.884 12.984 1.00 89.94 83 LYS A N 1
ATOM 681 C CA . LYS A 1 83 ? 38.875 11.508 13.308 1.00 89.94 83 LYS A CA 1
ATOM 682 C C . LYS A 1 83 ? 39.124 11.567 14.812 1.00 89.94 83 LYS A C 1
ATOM 684 O O . LYS A 1 83 ? 40.162 11.122 15.281 1.00 89.94 83 LYS A O 1
ATOM 689 N N . CYS A 1 84 ? 38.166 12.081 15.583 1.00 89.69 84 CYS A N 1
ATOM 690 C CA . CYS A 1 84 ? 38.292 12.215 17.037 1.00 89.69 84 CYS A CA 1
ATOM 691 C C . CYS A 1 84 ? 38.407 10.866 17.762 1.00 89.69 84 CYS A C 1
ATOM 693 O O . CYS A 1 84 ? 38.879 10.827 18.895 1.00 89.69 84 CYS A O 1
ATOM 695 N N . ARG A 1 85 ? 37.946 9.775 17.140 1.00 89.94 85 ARG A N 1
ATOM 696 C CA . ARG A 1 85 ? 37.995 8.418 17.703 1.00 89.94 85 ARG A CA 1
ATOM 697 C C . ARG A 1 85 ? 39.107 7.541 17.128 1.00 89.94 85 ARG A C 1
ATOM 699 O O . ARG A 1 85 ? 39.173 6.378 17.513 1.00 89.94 85 ARG A O 1
ATOM 706 N N . ASP A 1 86 ? 39.945 8.074 16.240 1.00 90.12 86 ASP A N 1
ATOM 707 C CA . ASP A 1 86 ? 41.029 7.335 15.577 1.00 90.12 86 ASP A CA 1
ATOM 708 C C . ASP A 1 86 ? 40.524 6.081 14.825 1.00 90.12 86 ASP A C 1
ATOM 710 O O . ASP A 1 86 ? 41.089 4.990 14.874 1.00 90.12 86 ASP A O 1
ATOM 714 N N . LEU A 1 87 ? 39.365 6.227 14.168 1.00 89.06 87 LEU A N 1
ATOM 715 C CA . LEU A 1 87 ? 38.658 5.156 13.452 1.00 89.06 87 LEU A CA 1
ATOM 716 C C . LEU A 1 87 ? 38.694 5.316 11.925 1.00 89.06 87 LEU A C 1
ATOM 718 O O . LEU A 1 87 ? 38.054 4.530 11.228 1.00 89.06 87 LEU A O 1
ATOM 722 N N . GLN A 1 88 ? 39.410 6.312 11.400 1.00 86.44 88 GLN A N 1
ATOM 723 C CA . GLN A 1 88 ? 39.400 6.650 9.969 1.00 86.44 88 GLN A CA 1
ATOM 724 C C . GLN A 1 88 ? 39.910 5.504 9.083 1.00 86.44 88 GLN A C 1
ATOM 726 O O . GLN A 1 88 ? 39.334 5.251 8.034 1.00 86.44 88 GLN A O 1
ATOM 731 N N . ASP A 1 89 ? 40.897 4.736 9.550 1.00 85.12 89 ASP A N 1
ATOM 732 C CA . ASP A 1 89 ? 41.452 3.599 8.797 1.00 85.12 89 ASP A CA 1
ATOM 733 C C . ASP A 1 89 ? 40.555 2.349 8.827 1.00 85.12 89 ASP A C 1
ATOM 735 O O . ASP A 1 89 ? 40.824 1.360 8.146 1.00 85.12 89 ASP A O 1
ATOM 739 N N . ARG A 1 90 ? 39.505 2.353 9.662 1.00 80.44 90 ARG A N 1
ATOM 740 C CA . ARG A 1 90 ? 38.602 1.205 9.855 1.00 80.44 90 ARG A CA 1
ATOM 741 C C . ARG A 1 90 ? 37.272 1.356 9.136 1.00 80.44 90 ARG A C 1
ATOM 743 O O . ARG A 1 90 ? 36.586 0.356 8.939 1.00 80.44 90 ARG A O 1
ATOM 750 N N . TYR A 1 91 ? 36.893 2.583 8.801 1.00 75.69 91 TYR A N 1
ATOM 751 C CA . TYR A 1 91 ? 35.607 2.888 8.196 1.00 75.69 91 TYR A CA 1
ATOM 752 C C . TYR A 1 91 ? 35.805 3.885 7.065 1.00 75.69 91 TYR A C 1
ATOM 754 O O . TYR A 1 91 ? 36.157 5.038 7.299 1.00 75.69 91 TYR A O 1
ATOM 762 N N . GLU A 1 92 ? 35.518 3.445 5.847 1.00 69.25 92 GLU A N 1
ATOM 763 C CA . GLU A 1 92 ? 35.386 4.332 4.702 1.00 69.25 92 GLU A CA 1
ATOM 764 C C . GLU A 1 92 ? 33.935 4.815 4.642 1.00 69.25 92 GLU A C 1
ATOM 766 O O . GLU A 1 92 ? 32.998 4.018 4.550 1.00 69.25 92 GLU A O 1
ATOM 771 N N . ILE A 1 93 ? 33.730 6.129 4.743 1.00 64.69 93 ILE A N 1
ATOM 772 C CA . ILE A 1 93 ? 32.434 6.714 4.411 1.00 64.69 93 ILE A CA 1
ATOM 773 C C . ILE A 1 93 ? 32.376 6.734 2.887 1.00 64.69 93 ILE A C 1
ATOM 775 O O . ILE A 1 93 ? 32.984 7.604 2.267 1.00 64.69 93 ILE A O 1
ATOM 779 N N . GLU A 1 94 ? 31.665 5.778 2.284 1.00 59.12 94 GLU A N 1
ATOM 780 C CA . GLU A 1 94 ? 31.353 5.857 0.857 1.00 59.12 94 GLU A CA 1
ATOM 781 C C . GLU A 1 94 ? 30.704 7.219 0.585 1.00 59.12 94 GLU A C 1
ATOM 783 O O . GLU A 1 94 ? 29.657 7.549 1.159 1.00 59.12 94 GLU A O 1
ATOM 788 N N . GLU A 1 95 ? 31.311 8.017 -0.299 1.00 56.97 95 GLU A N 1
ATOM 789 C CA . GLU A 1 95 ? 30.639 9.175 -0.875 1.00 56.97 95 GLU A CA 1
ATOM 790 C C . GLU A 1 95 ? 29.415 8.664 -1.635 1.00 56.97 95 GLU A C 1
ATOM 792 O O . GLU A 1 95 ? 29.459 8.295 -2.811 1.00 56.97 95 GLU A O 1
ATOM 797 N N . LEU A 1 96 ? 28.283 8.621 -0.939 1.00 54.59 96 LEU A N 1
ATOM 798 C CA . LEU A 1 96 ? 27.003 8.332 -1.547 1.00 54.59 96 LEU A CA 1
ATOM 799 C C . LEU A 1 96 ? 26.807 9.321 -2.689 1.00 54.59 96 LEU A C 1
ATOM 801 O O . LEU A 1 96 ? 26.741 10.536 -2.488 1.00 54.59 96 LEU A O 1
ATOM 805 N N . ASN A 1 97 ? 26.699 8.784 -3.900 1.00 56.75 97 ASN A N 1
ATOM 806 C CA . ASN A 1 97 ? 26.494 9.583 -5.089 1.00 56.75 97 ASN A CA 1
ATOM 807 C C . ASN A 1 97 ? 25.191 10.382 -4.922 1.00 56.75 97 ASN A C 1
ATOM 809 O O . ASN A 1 97 ? 24.089 9.853 -5.077 1.00 56.75 97 ASN A O 1
ATOM 813 N N . ILE A 1 98 ? 25.312 11.671 -4.592 1.00 58.75 98 ILE A N 1
ATOM 814 C CA . ILE A 1 98 ? 24.184 12.561 -4.277 1.00 58.75 98 ILE A CA 1
ATOM 815 C C . ILE A 1 98 ? 23.173 12.568 -5.433 1.00 58.75 98 ILE A C 1
ATOM 817 O O . ILE A 1 98 ? 21.960 12.616 -5.224 1.00 58.75 98 ILE A O 1
ATOM 821 N N . LYS A 1 99 ? 23.650 12.415 -6.675 1.00 59.69 99 LYS A N 1
ATOM 822 C CA . LYS A 1 99 ? 22.805 12.290 -7.869 1.00 59.69 99 LYS A CA 1
ATOM 823 C C . LYS A 1 99 ? 21.944 11.022 -7.841 1.00 59.69 99 LYS A C 1
ATOM 825 O O . LYS A 1 99 ? 20.796 11.074 -8.276 1.00 59.69 99 LYS A O 1
ATOM 830 N N . TYR A 1 100 ? 22.470 9.914 -7.325 1.00 58.69 100 TYR A N 1
ATOM 831 C CA . TYR A 1 100 ? 21.764 8.639 -7.183 1.00 58.69 100 TYR A CA 1
ATOM 832 C C . TYR A 1 100 ? 20.706 8.685 -6.073 1.00 58.69 100 TYR A C 1
ATOM 834 O O . TYR A 1 100 ? 19.559 8.307 -6.313 1.00 58.69 100 TYR A O 1
ATOM 842 N N . ILE A 1 101 ? 21.039 9.240 -4.899 1.00 60.75 101 ILE A N 1
ATOM 843 C CA . ILE A 1 101 ? 20.057 9.478 -3.822 1.00 60.75 101 ILE A CA 1
ATOM 844 C C . ILE A 1 101 ? 18.923 10.367 -4.330 1.00 60.75 101 ILE A C 1
ATOM 846 O O . ILE A 1 101 ? 17.748 10.056 -4.125 1.00 60.75 101 ILE A O 1
ATOM 850 N N . ASN A 1 102 ? 19.267 11.440 -5.044 1.00 68.06 102 ASN A N 1
ATOM 851 C CA . ASN A 1 102 ? 18.282 12.344 -5.619 1.00 68.06 102 ASN A CA 1
ATOM 852 C C . ASN A 1 102 ? 17.390 11.638 -6.643 1.00 68.06 102 ASN A C 1
ATOM 854 O O . ASN A 1 102 ? 16.183 11.844 -6.621 1.00 68.06 102 ASN A O 1
ATOM 858 N N . GLN A 1 103 ? 17.931 10.768 -7.499 1.00 67.62 103 GLN A N 1
ATOM 859 C CA . GLN A 1 103 ? 17.115 9.984 -8.434 1.00 67.62 103 GLN A CA 1
ATOM 860 C C . GLN A 1 103 ? 16.191 8.994 -7.721 1.00 67.62 103 GLN A C 1
ATOM 862 O O . GLN A 1 103 ? 15.007 8.944 -8.048 1.00 67.62 103 GLN A O 1
ATOM 867 N N . LYS A 1 104 ? 16.694 8.263 -6.717 1.00 70.06 104 LYS A N 1
ATOM 868 C CA . LYS A 1 104 ? 15.895 7.331 -5.908 1.00 70.06 104 LYS A CA 1
ATOM 869 C C . LYS A 1 104 ? 14.736 8.055 -5.218 1.00 70.06 104 LYS A C 1
ATOM 871 O O . LYS A 1 104 ? 13.600 7.600 -5.308 1.00 70.06 104 LYS A O 1
ATOM 876 N N . LYS A 1 105 ? 14.999 9.206 -4.586 1.00 71.75 105 LYS A N 1
ATOM 877 C CA . LYS A 1 105 ? 13.965 10.039 -3.948 1.00 71.75 105 LYS A CA 1
ATOM 878 C C . LYS A 1 105 ? 12.958 10.587 -4.966 1.00 71.75 105 LYS A C 1
ATOM 880 O O . LYS A 1 105 ? 11.759 10.474 -4.737 1.00 71.75 105 LYS A O 1
ATOM 885 N N . LYS A 1 106 ? 13.421 11.113 -6.108 1.00 74.56 106 LYS A N 1
ATOM 886 C CA . LYS A 1 106 ? 12.556 11.631 -7.189 1.00 74.56 106 LYS A CA 1
ATOM 887 C C . LYS A 1 106 ? 11.624 10.565 -7.749 1.00 74.56 106 LYS A C 1
ATOM 889 O O . LYS A 1 106 ? 10.437 10.824 -7.911 1.00 74.56 106 LYS A O 1
ATOM 894 N N . LEU A 1 107 ? 12.144 9.364 -7.994 1.00 75.62 107 LEU A N 1
ATOM 895 C CA . LEU A 1 107 ? 11.336 8.226 -8.422 1.00 75.62 107 LEU A CA 1
ATOM 896 C C . LEU A 1 107 ? 10.344 7.807 -7.341 1.00 75.62 107 LEU A C 1
ATOM 898 O O . LEU A 1 107 ? 9.172 7.647 -7.660 1.00 75.62 107 LEU A O 1
ATOM 902 N N . LYS A 1 108 ? 10.775 7.706 -6.074 1.00 78.75 108 LYS A N 1
ATOM 903 C CA . LYS A 1 108 ? 9.884 7.372 -4.950 1.00 78.75 108 LYS A CA 1
ATOM 904 C C . LYS A 1 108 ? 8.684 8.324 -4.911 1.00 78.75 108 LYS A C 1
ATOM 906 O O . LYS A 1 108 ? 7.563 7.840 -4.937 1.00 78.75 108 LYS A O 1
ATOM 911 N N . VAL A 1 109 ? 8.925 9.639 -4.979 1.00 75.88 109 VAL A N 1
ATOM 912 C CA . VAL A 1 109 ? 7.879 10.684 -5.003 1.00 75.88 109 VAL A CA 1
ATOM 913 C C . VAL A 1 109 ? 6.975 10.588 -6.238 1.00 75.88 109 VAL A C 1
ATOM 915 O O . VAL A 1 109 ? 5.775 10.831 -6.154 1.00 75.88 109 VAL A O 1
ATOM 918 N N . LYS A 1 110 ? 7.528 10.228 -7.404 1.00 76.94 110 LYS A N 1
ATOM 919 C CA . LYS A 1 110 ? 6.744 10.098 -8.643 1.00 76.94 110 LYS A CA 1
ATOM 920 C C . LYS A 1 110 ? 5.845 8.862 -8.648 1.00 76.94 110 LYS A C 1
ATOM 922 O O . LYS A 1 110 ? 4.762 8.899 -9.227 1.00 76.94 110 LYS A O 1
ATOM 927 N N . ILE A 1 111 ? 6.309 7.778 -8.029 1.00 78.81 111 ILE A N 1
ATOM 928 C CA . ILE A 1 111 ? 5.547 6.538 -7.853 1.00 78.81 111 ILE A CA 1
ATOM 929 C C . ILE A 1 111 ? 4.460 6.758 -6.798 1.00 78.81 111 ILE A C 1
ATOM 931 O O . ILE A 1 111 ? 3.301 6.401 -7.014 1.00 78.81 111 ILE A O 1
ATOM 935 N N . THR A 1 112 ? 4.828 7.383 -5.680 1.00 81.00 112 THR A N 1
ATOM 936 C CA . THR A 1 112 ? 3.953 7.599 -4.533 1.00 81.00 112 THR A CA 1
ATOM 937 C C . THR A 1 112 ? 4.305 8.897 -3.811 1.00 81.00 112 THR A C 1
ATOM 939 O O . THR A 1 112 ? 5.454 9.155 -3.464 1.00 81.00 112 THR A O 1
ATOM 942 N N . ASP A 1 113 ? 3.305 9.741 -3.590 1.00 75.81 113 ASP A N 1
ATOM 943 C CA . ASP A 1 113 ? 3.454 11.056 -2.964 1.00 75.81 113 ASP A CA 1
ATOM 944 C C . ASP A 1 113 ? 3.803 10.957 -1.471 1.00 75.81 113 ASP A C 1
ATOM 946 O O . ASP A 1 113 ? 4.502 11.819 -0.938 1.00 75.81 113 ASP A O 1
ATOM 950 N N . LYS A 1 114 ? 3.351 9.889 -0.800 1.00 79.25 114 LYS A N 1
ATOM 951 C CA . LYS A 1 114 ? 3.612 9.616 0.621 1.00 79.25 114 LYS A CA 1
ATOM 952 C C . LYS A 1 114 ? 3.876 8.120 0.843 1.00 79.25 114 LYS A C 1
ATOM 954 O O . LYS A 1 114 ? 3.000 7.404 1.317 1.00 79.25 114 LYS A O 1
ATOM 959 N N . PRO A 1 115 ? 5.076 7.618 0.521 1.00 79.25 115 PRO A N 1
ATOM 960 C CA . PRO A 1 115 ? 5.400 6.202 0.698 1.00 79.25 115 PRO A CA 1
ATOM 961 C C . PRO A 1 115 ? 5.314 5.754 2.157 1.00 79.25 115 PRO A C 1
ATOM 963 O O . PRO A 1 115 ? 4.930 4.626 2.434 1.00 79.25 115 PRO A O 1
ATOM 966 N N . ASP A 1 116 ? 5.664 6.639 3.086 1.00 81.44 116 ASP A N 1
ATOM 967 C CA . ASP A 1 116 ? 5.897 6.261 4.479 1.00 81.44 116 ASP A CA 1
ATOM 968 C C . ASP A 1 116 ? 4.577 5.978 5.235 1.00 81.44 116 ASP A C 1
ATOM 970 O O . ASP A 1 116 ? 4.578 5.326 6.274 1.00 81.44 116 ASP A O 1
ATOM 974 N N . VAL A 1 117 ? 3.422 6.368 4.671 1.00 82.12 117 VAL A N 1
ATOM 975 C CA . VAL A 1 117 ? 2.100 5.985 5.211 1.00 82.12 117 VAL A CA 1
ATOM 976 C C . VAL A 1 117 ? 1.594 4.626 4.722 1.00 82.12 117 VAL A C 1
ATOM 978 O O . VAL A 1 117 ? 0.557 4.154 5.187 1.00 82.12 117 VAL A O 1
ATOM 981 N N . LEU A 1 118 ? 2.268 4.004 3.754 1.00 88.12 118 LEU A N 1
ATOM 982 C CA . LEU A 1 118 ? 1.884 2.685 3.255 1.00 88.12 118 LEU A CA 1
ATOM 983 C C . LEU A 1 118 ? 2.364 1.583 4.212 1.00 88.12 118 LEU A C 1
ATOM 985 O O . LEU A 1 118 ? 3.334 1.788 4.941 1.00 88.12 118 LEU A O 1
ATOM 989 N N . PRO A 1 119 ? 1.739 0.392 4.201 1.00 89.88 119 PRO A N 1
ATOM 990 C CA . PRO A 1 119 ? 2.273 -0.781 4.890 1.00 89.88 119 PRO A CA 1
ATOM 991 C C . PRO A 1 119 ? 3.734 -1.053 4.539 1.00 89.88 119 PRO A C 1
ATOM 993 O O . PRO A 1 119 ? 4.125 -0.915 3.381 1.00 89.88 119 PRO A O 1
ATOM 996 N N . GLU A 1 120 ? 4.520 -1.492 5.521 1.00 89.00 120 GLU A N 1
ATOM 997 C CA . GLU A 1 120 ? 5.961 -1.750 5.377 1.00 89.00 120 GLU A CA 1
ATOM 998 C C . GLU A 1 120 ? 6.271 -2.662 4.179 1.00 89.00 120 GLU A C 1
ATOM 1000 O O . GLU A 1 120 ? 7.097 -2.312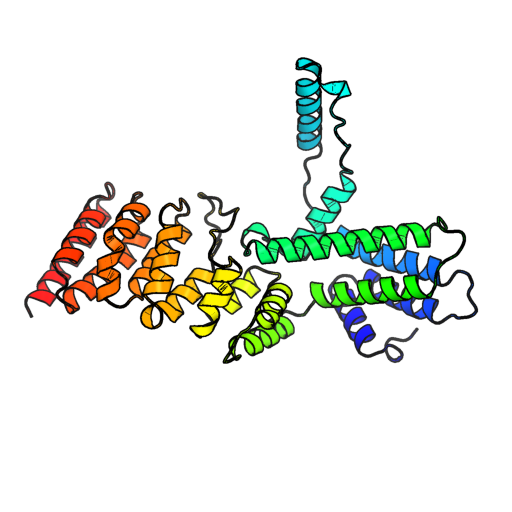 3.342 1.00 89.00 120 GLU A O 1
ATOM 1005 N N . ILE A 1 121 ? 5.507 -3.742 4.002 1.00 90.62 121 ILE A N 1
ATOM 1006 C CA . ILE A 1 121 ? 5.659 -4.672 2.872 1.00 90.62 121 ILE A CA 1
ATOM 1007 C C . ILE A 1 121 ? 5.438 -4.010 1.496 1.00 90.62 121 ILE A C 1
ATOM 1009 O O . ILE A 1 121 ? 6.078 -4.359 0.505 1.00 90.62 121 ILE A O 1
ATOM 1013 N N . ILE A 1 122 ? 4.569 -2.998 1.423 1.00 91.62 122 ILE A N 1
ATOM 1014 C CA . ILE A 1 122 ? 4.367 -2.203 0.206 1.00 91.62 122 ILE A CA 1
ATOM 1015 C C . ILE A 1 122 ? 5.539 -1.234 0.007 1.00 91.62 122 ILE A C 1
ATOM 1017 O O . ILE A 1 122 ? 6.011 -1.061 -1.117 1.00 91.62 122 ILE A O 1
ATOM 1021 N N . GLN A 1 123 ? 6.055 -0.630 1.082 1.00 89.19 123 GLN A N 1
ATOM 1022 C CA . GLN A 1 123 ? 7.248 0.220 1.010 1.00 89.19 123 GLN A CA 1
ATOM 1023 C C . GLN A 1 123 ? 8.480 -0.561 0.527 1.00 89.19 123 GLN A C 1
ATOM 1025 O O . GLN A 1 123 ? 9.279 -0.039 -0.260 1.00 89.19 123 GLN A O 1
ATOM 1030 N N . GLU A 1 124 ? 8.623 -1.812 0.964 1.00 90.12 124 GLU A N 1
ATOM 1031 C CA . GLU A 1 124 ? 9.655 -2.744 0.505 1.00 90.12 124 GLU A CA 1
ATOM 1032 C C . GLU A 1 124 ? 9.500 -3.041 -0.988 1.00 90.12 124 GLU A C 1
ATOM 1034 O O . GLU A 1 124 ? 10.463 -2.888 -1.739 1.00 90.12 124 GLU A O 1
ATOM 1039 N N . ASN A 1 125 ? 8.284 -3.345 -1.454 1.00 89.62 125 ASN A N 1
ATOM 1040 C CA . ASN A 1 125 ? 8.013 -3.557 -2.878 1.00 89.62 125 ASN A CA 1
ATOM 1041 C C . ASN A 1 125 ? 8.350 -2.329 -3.740 1.00 89.62 125 ASN A C 1
ATOM 1043 O O . ASN A 1 125 ? 9.025 -2.449 -4.762 1.00 89.62 125 ASN A O 1
ATOM 1047 N N . ILE A 1 126 ? 7.960 -1.126 -3.307 1.00 88.75 126 ILE A N 1
ATOM 1048 C CA . ILE A 1 126 ? 8.330 0.121 -3.996 1.00 88.75 126 ILE A CA 1
ATOM 1049 C C . ILE A 1 126 ? 9.854 0.280 -4.031 1.00 88.75 126 ILE A C 1
ATOM 1051 O O . ILE A 1 126 ? 10.421 0.676 -5.050 1.00 88.75 126 ILE A O 1
ATOM 1055 N N . SER A 1 127 ? 10.538 -0.051 -2.936 1.00 87.38 127 SER A N 1
ATOM 1056 C CA . SER A 1 127 ? 11.999 0.007 -2.867 1.00 87.38 127 SER A CA 1
ATOM 1057 C C . SER A 1 127 ? 12.666 -0.991 -3.816 1.00 87.38 127 SER A C 1
ATOM 1059 O O . SER A 1 127 ? 13.651 -0.622 -4.460 1.00 87.38 127 SER A O 1
ATOM 1061 N N . MET A 1 128 ? 12.114 -2.202 -3.957 1.00 87.81 128 MET A N 1
ATOM 1062 C CA . MET A 1 128 ? 12.567 -3.199 -4.933 1.00 87.81 128 MET A CA 1
ATOM 1063 C C . MET A 1 128 ? 12.392 -2.695 -6.367 1.00 87.81 128 MET A C 1
ATOM 1065 O O . MET A 1 128 ? 13.363 -2.679 -7.116 1.00 87.81 128 MET A O 1
ATOM 1069 N N . LEU A 1 129 ? 11.211 -2.180 -6.728 1.00 86.81 129 LEU A N 1
ATOM 1070 C CA . LEU A 1 129 ? 10.953 -1.622 -8.064 1.00 86.81 129 LEU A CA 1
ATOM 1071 C C . LEU A 1 129 ? 11.919 -0.482 -8.420 1.00 86.81 129 LEU A C 1
ATOM 1073 O O . LEU A 1 129 ? 12.389 -0.385 -9.554 1.00 86.81 129 LEU A O 1
ATOM 1077 N N . ILE A 1 130 ? 12.258 0.377 -7.453 1.00 86.38 130 ILE A N 1
ATOM 1078 C CA . ILE A 1 130 ? 13.247 1.443 -7.667 1.00 86.38 130 ILE A CA 1
ATOM 1079 C C . ILE A 1 130 ? 14.666 0.871 -7.815 1.00 86.38 130 ILE A C 1
ATOM 1081 O O . ILE A 1 130 ? 15.457 1.406 -8.594 1.00 86.38 130 ILE A O 1
ATOM 1085 N N . SER A 1 131 ? 15.006 -0.202 -7.097 1.00 86.19 131 SER A N 1
ATOM 1086 C CA . SER A 1 131 ? 16.289 -0.892 -7.276 1.00 86.19 131 SER A CA 1
ATOM 1087 C C . SER A 1 131 ? 16.407 -1.471 -8.683 1.00 86.19 131 SER A C 1
ATOM 1089 O O . SER A 1 131 ? 17.368 -1.174 -9.388 1.00 86.19 131 SER A O 1
ATOM 1091 N N . GLU A 1 132 ? 15.381 -2.191 -9.137 1.00 87.94 132 GLU A N 1
ATOM 1092 C CA . GLU A 1 132 ? 15.333 -2.757 -10.486 1.00 87.94 132 GLU A CA 1
ATOM 1093 C C . GLU A 1 132 ? 15.405 -1.676 -11.572 1.00 87.94 132 GLU A C 1
ATOM 1095 O O . GLU A 1 132 ? 16.108 -1.835 -12.571 1.00 87.94 132 GLU A O 1
ATOM 1100 N N . TRP A 1 133 ? 14.727 -0.543 -11.369 1.00 89.94 133 TRP A N 1
ATOM 1101 C CA . TRP A 1 133 ? 14.832 0.616 -12.255 1.00 89.94 133 TRP A CA 1
ATOM 1102 C C . TRP A 1 133 ? 16.272 1.123 -12.375 1.00 89.94 133 TRP A C 1
ATOM 1104 O O . TRP A 1 133 ? 16.746 1.457 -13.464 1.00 89.94 133 TRP A O 1
ATOM 1114 N N . ASN A 1 134 ? 16.977 1.199 -11.249 1.00 86.56 134 ASN A N 1
ATOM 1115 C CA . ASN A 1 134 ? 18.349 1.678 -11.202 1.00 86.56 134 ASN A CA 1
ATOM 1116 C C . ASN A 1 134 ? 19.321 0.690 -11.849 1.00 86.56 134 ASN A C 1
ATOM 1118 O O . ASN A 1 134 ? 20.201 1.121 -12.593 1.00 86.56 134 ASN A O 1
ATOM 1122 N N . GLU A 1 135 ? 19.143 -0.609 -11.619 1.00 88.25 135 GLU A N 1
ATOM 1123 C CA . GLU A 1 135 ? 19.906 -1.668 -12.286 1.00 88.25 135 GLU A CA 1
ATOM 1124 C C . GLU A 1 135 ? 19.752 -1.587 -13.806 1.00 88.25 135 GLU A C 1
ATOM 1126 O O . GLU A 1 135 ? 20.753 -1.553 -14.523 1.00 88.25 135 GLU A O 1
ATOM 1131 N N . LEU A 1 136 ? 18.515 -1.447 -14.297 1.00 92.31 136 LEU A N 1
ATOM 1132 C CA . LEU A 1 136 ? 18.248 -1.248 -15.722 1.00 92.31 136 LEU A CA 1
ATOM 1133 C C . LEU A 1 136 ? 18.929 0.008 -16.254 1.00 92.31 136 LEU A C 1
ATOM 1135 O O . LEU A 1 136 ? 19.562 -0.024 -17.307 1.00 92.31 136 LEU A O 1
ATOM 1139 N N . ASN A 1 137 ? 18.835 1.122 -15.528 1.00 90.44 137 ASN A N 1
ATOM 1140 C CA . ASN A 1 137 ? 19.498 2.354 -15.931 1.00 90.44 137 ASN A CA 1
ATOM 1141 C C . ASN A 1 137 ? 21.016 2.163 -16.048 1.00 90.44 137 ASN A C 1
ATOM 1143 O O . ASN A 1 137 ? 21.605 2.610 -17.029 1.00 90.44 137 ASN A O 1
ATOM 1147 N N . GLN A 1 138 ? 21.648 1.466 -15.100 1.00 89.62 138 GLN A N 1
ATOM 1148 C CA . GLN A 1 138 ? 23.081 1.165 -15.167 1.00 89.62 138 GLN A CA 1
ATOM 1149 C C . GLN A 1 138 ? 23.426 0.244 -16.336 1.00 89.62 138 GLN A C 1
ATOM 1151 O O . GLN A 1 138 ? 24.408 0.500 -17.033 1.00 89.62 138 GLN A O 1
ATOM 1156 N N . PHE A 1 139 ? 22.612 -0.782 -16.584 1.00 93.31 139 PHE A N 1
ATOM 1157 C CA . PHE A 1 139 ? 22.767 -1.655 -17.743 1.00 93.31 139 PHE A CA 1
ATOM 1158 C C . PHE A 1 139 ? 22.749 -0.841 -19.044 1.00 93.31 139 PHE A C 1
ATOM 1160 O O . PHE A 1 139 ? 23.737 -0.832 -19.777 1.00 93.31 139 PHE A O 1
ATOM 1167 N N . PHE A 1 140 ? 21.697 -0.051 -19.285 1.00 94.44 140 PHE A N 1
ATOM 1168 C CA . PHE A 1 140 ? 21.577 0.731 -20.518 1.00 94.44 140 PHE A CA 1
ATOM 1169 C C . PHE A 1 140 ? 22.602 1.871 -20.625 1.00 94.44 140 PHE A C 1
ATOM 1171 O O . PHE A 1 140 ? 22.991 2.223 -21.736 1.00 94.44 140 PHE A O 1
ATOM 1178 N N . ILE A 1 141 ? 23.095 2.433 -19.512 1.00 90.38 141 ILE A N 1
ATOM 1179 C CA . ILE A 1 141 ? 24.251 3.352 -19.521 1.00 90.38 141 ILE A CA 1
ATOM 1180 C C . ILE A 1 141 ? 25.490 2.635 -20.057 1.00 90.38 141 ILE A C 1
ATOM 1182 O O . ILE A 1 141 ? 26.146 3.154 -20.960 1.00 90.38 141 ILE A O 1
ATOM 1186 N N . LYS A 1 142 ? 25.806 1.454 -19.513 1.00 91.25 142 LYS A N 1
ATOM 1187 C CA . LYS A 1 142 ? 26.995 0.692 -19.912 1.00 91.25 142 LYS A CA 1
ATOM 1188 C C . LYS A 1 142 ? 26.935 0.305 -21.386 1.00 91.25 142 LYS A C 1
ATOM 1190 O O . LYS A 1 142 ? 27.900 0.538 -22.113 1.00 91.25 142 LYS A O 1
ATOM 1195 N N . THR A 1 143 ? 25.782 -0.192 -21.831 1.00 93.19 143 THR A N 1
ATOM 1196 C CA . THR A 1 143 ? 25.557 -0.565 -23.229 1.00 93.19 143 THR A CA 1
ATOM 1197 C C . THR A 1 143 ? 25.653 0.639 -24.166 1.00 93.19 143 THR A C 1
ATOM 1199 O O . THR A 1 143 ? 26.323 0.560 -25.188 1.00 93.19 143 THR A O 1
ATOM 1202 N N . ALA A 1 144 ? 25.053 1.784 -23.820 1.00 91.88 144 ALA A N 1
ATOM 1203 C CA . ALA A 1 144 ? 25.057 2.972 -24.681 1.00 91.88 144 ALA A CA 1
ATOM 1204 C C . ALA A 1 144 ? 26.454 3.581 -24.913 1.00 91.88 144 ALA A C 1
ATOM 1206 O O . ALA A 1 144 ? 26.662 4.267 -25.910 1.00 91.88 144 ALA A O 1
ATOM 1207 N N . HIS A 1 145 ? 27.395 3.369 -23.990 1.00 87.12 145 HIS A N 1
ATOM 1208 C CA . HIS A 1 145 ? 28.736 3.959 -24.028 1.00 87.12 145 HIS A CA 1
ATOM 1209 C C . HIS A 1 145 ? 29.831 2.984 -24.485 1.00 87.12 145 HIS A C 1
ATOM 1211 O O . HIS A 1 145 ? 31.007 3.275 -24.289 1.00 87.12 145 HIS A O 1
ATOM 1217 N N . TYR A 1 146 ? 29.463 1.858 -25.106 1.00 80.94 146 TYR A N 1
ATOM 1218 C CA . TYR A 1 146 ? 30.412 0.860 -25.623 1.00 80.94 146 TYR A CA 1
ATOM 1219 C C . TYR A 1 146 ? 31.371 0.300 -24.557 1.00 80.94 146 TYR A C 1
ATOM 1221 O O . TYR A 1 146 ? 32.482 -0.113 -24.871 1.00 80.94 146 TYR A O 1
ATOM 1229 N N . TYR A 1 147 ? 30.954 0.247 -23.286 1.00 72.00 147 TYR A N 1
ATOM 1230 C CA . TYR A 1 147 ? 31.785 -0.345 -22.226 1.00 72.00 147 TYR A CA 1
ATOM 1231 C C . TYR A 1 147 ? 31.888 -1.880 -22.320 1.00 72.00 147 TYR A C 1
ATOM 1233 O O . TYR A 1 147 ? 32.686 -2.481 -21.607 1.00 72.00 147 TYR A O 1
ATOM 1241 N N . SER A 1 148 ? 31.088 -2.515 -23.179 1.00 68.00 148 SER A N 1
ATOM 1242 C CA . SER A 1 148 ? 31.149 -3.940 -23.514 1.00 68.00 148 SER A CA 1
ATOM 1243 C C . SER A 1 148 ? 31.525 -4.104 -24.988 1.00 68.00 148 SER A C 1
ATOM 1245 O O . SER A 1 148 ? 30.795 -3.618 -25.852 1.00 68.00 148 SER A O 1
ATOM 1247 N N . GLU A 1 149 ? 32.626 -4.805 -25.271 1.00 69.75 149 GLU A N 1
ATOM 1248 C CA . GLU A 1 149 ? 33.118 -5.055 -26.640 1.00 69.75 149 GLU A CA 1
ATOM 1249 C C . GLU A 1 149 ? 32.145 -5.897 -27.480 1.00 69.75 149 GLU A C 1
ATOM 1251 O O . GLU A 1 149 ? 32.103 -5.770 -28.701 1.00 69.75 149 GLU A O 1
ATOM 1256 N N . THR A 1 150 ? 31.325 -6.726 -26.828 1.00 81.25 150 THR A N 1
ATOM 1257 C CA . THR A 1 150 ? 30.255 -7.512 -27.451 1.00 81.25 150 THR A CA 1
ATOM 1258 C C . THR A 1 150 ? 28.986 -7.423 -26.606 1.00 81.25 150 THR A C 1
ATOM 1260 O O . THR A 1 150 ? 29.046 -7.418 -25.375 1.00 81.25 150 THR A O 1
ATOM 1263 N N . ILE A 1 151 ? 27.829 -7.300 -27.263 1.00 86.19 151 ILE A N 1
ATOM 1264 C CA . ILE A 1 151 ? 26.520 -7.283 -26.602 1.00 86.19 151 ILE A CA 1
ATOM 1265 C C . ILE A 1 151 ? 25.893 -8.659 -26.771 1.00 86.19 151 ILE A C 1
ATOM 1267 O O . ILE A 1 151 ? 25.673 -9.110 -27.892 1.00 86.19 151 ILE A O 1
ATOM 1271 N N . ASP A 1 152 ? 25.569 -9.301 -25.654 1.00 92.88 152 ASP A N 1
ATOM 1272 C CA . ASP A 1 152 ? 24.687 -10.462 -25.653 1.00 92.88 152 ASP A CA 1
ATOM 1273 C C . ASP A 1 152 ? 23.260 -10.003 -25.994 1.00 92.88 152 ASP A C 1
ATOM 1275 O O . ASP A 1 152 ? 22.605 -9.302 -25.213 1.00 92.88 152 ASP A O 1
ATOM 1279 N N . GLU A 1 153 ? 22.786 -10.375 -27.185 1.00 94.88 153 GLU A N 1
ATOM 1280 C CA . GLU A 1 153 ? 21.456 -10.004 -27.666 1.00 94.88 153 GLU A CA 1
ATOM 1281 C C . GLU A 1 153 ? 20.339 -10.552 -26.774 1.00 94.88 153 GLU A C 1
ATOM 1283 O O . GLU A 1 153 ? 19.353 -9.856 -26.513 1.00 94.88 153 GLU A O 1
ATOM 1288 N N . ALA A 1 154 ? 20.482 -11.788 -26.287 1.00 96.12 154 ALA A N 1
ATOM 1289 C CA . ALA A 1 154 ? 19.464 -12.431 -25.466 1.00 96.12 154 ALA A CA 1
ATOM 1290 C C . ALA A 1 154 ? 19.309 -11.681 -24.140 1.00 96.12 154 ALA A C 1
ATOM 1292 O O . ALA A 1 154 ? 18.184 -11.338 -23.754 1.00 96.12 154 ALA A O 1
ATOM 1293 N N . LEU A 1 155 ? 20.438 -11.341 -23.513 1.00 95.62 155 LEU A N 1
ATOM 1294 C CA . LEU A 1 155 ? 20.468 -10.512 -22.314 1.00 95.62 155 LEU A CA 1
ATOM 1295 C C . LEU A 1 155 ? 19.880 -9.121 -22.581 1.00 95.62 155 LEU A C 1
ATOM 1297 O O . LEU A 1 155 ? 19.082 -8.629 -21.782 1.00 95.62 155 LEU A O 1
ATOM 1301 N N . PHE A 1 156 ? 20.213 -8.481 -23.707 1.00 96.81 156 PHE A N 1
ATOM 1302 C CA . PHE A 1 156 ? 19.655 -7.169 -24.042 1.00 96.81 156 PHE A CA 1
ATOM 1303 C C . PHE A 1 156 ? 18.126 -7.209 -24.122 1.00 96.81 156 PHE A C 1
ATOM 1305 O O . PHE A 1 156 ? 17.446 -6.376 -23.518 1.00 96.81 156 PHE A O 1
ATOM 1312 N N . TYR A 1 157 ? 17.568 -8.184 -24.843 1.00 97.69 157 TYR A N 1
ATOM 1313 C CA . TYR A 1 157 ? 16.120 -8.325 -24.973 1.00 97.69 157 TYR A CA 1
ATOM 1314 C C . TYR A 1 157 ? 15.442 -8.689 -23.650 1.00 97.69 157 TYR A C 1
ATOM 1316 O O . TYR A 1 157 ? 14.313 -8.261 -23.407 1.00 97.69 157 TYR A O 1
ATOM 1324 N N . GLU A 1 158 ? 16.108 -9.443 -22.776 1.00 96.94 158 GLU A N 1
ATOM 1325 C CA . GLU A 1 158 ? 15.636 -9.680 -21.413 1.00 96.94 158 GLU A CA 1
ATOM 1326 C C . GLU A 1 158 ? 15.531 -8.371 -20.618 1.00 96.94 158 GLU A C 1
ATOM 1328 O O . GLU A 1 158 ? 14.456 -8.053 -20.102 1.00 96.94 158 GLU A O 1
ATOM 1333 N N . GLN A 1 159 ? 16.597 -7.565 -20.596 1.00 97.31 159 GLN A N 1
ATOM 1334 C CA . GLN A 1 159 ? 16.600 -6.269 -19.910 1.00 97.31 159 GLN A CA 1
ATOM 1335 C C . GLN A 1 159 ? 15.584 -5.300 -20.524 1.00 97.31 159 GLN A C 1
ATOM 1337 O O . GLN A 1 159 ? 14.902 -4.568 -19.806 1.00 97.31 159 GLN A O 1
ATOM 1342 N N . PHE A 1 160 ? 15.407 -5.326 -21.846 1.00 97.56 160 PHE A N 1
ATOM 1343 C CA . PHE A 1 160 ? 14.389 -4.530 -22.523 1.00 97.56 160 PHE A CA 1
ATOM 1344 C C . PHE A 1 160 ? 12.965 -4.938 -22.108 1.00 97.56 160 PHE A C 1
ATOM 1346 O O . PHE A 1 160 ? 12.150 -4.080 -21.767 1.00 97.56 160 PHE A O 1
ATOM 1353 N N . ARG A 1 161 ? 12.669 -6.242 -22.036 1.00 96.88 161 ARG A N 1
ATOM 1354 C CA . ARG A 1 161 ? 11.375 -6.741 -21.537 1.00 96.88 161 ARG A CA 1
ATOM 1355 C C . ARG A 1 161 ? 11.144 -6.390 -20.068 1.00 96.88 161 ARG A C 1
ATOM 1357 O O . ARG A 1 161 ? 10.007 -6.071 -19.707 1.00 96.88 161 ARG A O 1
ATOM 1364 N N . LYS A 1 162 ? 12.194 -6.430 -19.238 1.00 95.75 162 LYS A N 1
ATOM 1365 C CA . LYS A 1 162 ? 12.148 -6.001 -17.830 1.00 95.75 162 LYS A CA 1
ATOM 1366 C C . LYS A 1 162 ? 11.846 -4.502 -17.731 1.00 95.75 162 LYS A C 1
ATOM 1368 O O . LYS A 1 162 ? 10.952 -4.115 -16.986 1.00 95.75 162 LYS A O 1
ATOM 1373 N N . PHE A 1 163 ? 12.484 -3.670 -18.554 1.00 96.25 163 PHE A N 1
ATOM 1374 C CA . PHE A 1 163 ? 12.159 -2.245 -18.670 1.00 96.25 163 PHE A CA 1
ATOM 1375 C C . PHE A 1 163 ? 10.686 -2.013 -19.027 1.00 96.25 163 PHE A C 1
ATOM 1377 O O . PHE A 1 163 ? 9.983 -1.286 -18.324 1.00 96.25 163 PHE A O 1
ATOM 1384 N N . GLU A 1 164 ? 10.188 -2.671 -20.073 1.00 96.38 164 GLU A N 1
ATOM 1385 C CA . GLU A 1 164 ? 8.785 -2.561 -20.474 1.00 96.38 164 GLU A CA 1
ATOM 1386 C C . GLU A 1 164 ? 7.818 -3.009 -19.373 1.00 96.38 164 GLU A C 1
ATOM 1388 O O . GLU A 1 164 ? 6.746 -2.429 -19.208 1.00 96.38 164 GLU A O 1
ATOM 1393 N N . PHE A 1 165 ? 8.176 -4.062 -18.635 1.00 93.50 165 PHE A N 1
ATOM 1394 C CA . PHE A 1 165 ? 7.394 -4.557 -17.507 1.00 93.50 165 PHE A CA 1
ATOM 1395 C C . PHE A 1 165 ? 7.303 -3.513 -16.390 1.00 93.50 165 PHE A C 1
ATOM 1397 O O . PHE A 1 165 ? 6.199 -3.182 -15.966 1.00 93.50 165 PHE A O 1
ATOM 1404 N N . ILE A 1 166 ? 8.425 -2.919 -15.978 1.00 91.19 166 ILE A N 1
ATOM 1405 C CA . ILE A 1 166 ? 8.428 -1.913 -14.909 1.00 91.19 166 ILE A CA 1
ATOM 1406 C C . ILE A 1 166 ? 7.628 -0.667 -15.308 1.00 91.19 166 ILE A C 1
ATOM 1408 O O . ILE A 1 166 ? 6.876 -0.141 -14.491 1.00 91.19 166 ILE A O 1
ATOM 1412 N N . ILE A 1 167 ? 7.716 -0.212 -16.564 1.00 92.12 167 ILE A N 1
ATOM 1413 C CA . ILE A 1 167 ? 6.888 0.909 -17.042 1.00 92.12 167 ILE A CA 1
ATOM 1414 C C . ILE A 1 167 ? 5.395 0.585 -16.917 1.00 92.12 167 ILE A C 1
ATOM 1416 O O . ILE A 1 167 ? 4.613 1.430 -16.479 1.00 92.12 167 ILE A O 1
ATOM 1420 N N . LEU A 1 168 ? 4.992 -0.634 -17.278 1.00 90.62 168 LEU A N 1
ATOM 1421 C CA . LEU A 1 168 ? 3.601 -1.060 -17.153 1.00 90.62 168 LEU A CA 1
ATOM 1422 C C . LEU A 1 168 ? 3.147 -1.162 -15.700 1.00 90.62 168 LEU A C 1
ATOM 1424 O O . LEU A 1 168 ? 2.002 -0.818 -15.433 1.00 90.62 168 LEU A O 1
ATOM 1428 N N . GLU A 1 169 ? 4.003 -1.614 -14.784 1.00 87.75 169 GLU A N 1
ATOM 1429 C CA . GLU A 1 169 ? 3.671 -1.718 -13.360 1.00 87.75 169 GLU A CA 1
ATOM 1430 C C . GLU A 1 169 ? 3.555 -0.345 -12.692 1.00 87.75 169 GLU A C 1
ATOM 1432 O O . GLU A 1 169 ? 2.556 -0.070 -12.030 1.00 87.75 169 GLU A O 1
ATOM 1437 N N . LEU A 1 170 ? 4.526 0.546 -12.909 1.00 86.56 170 LEU A N 1
ATOM 1438 C CA . LEU A 1 170 ? 4.575 1.846 -12.233 1.00 86.56 170 LEU A CA 1
ATOM 1439 C C . LEU A 1 170 ? 3.498 2.824 -12.704 1.00 86.56 170 LEU A C 1
ATOM 1441 O O . LEU A 1 170 ? 3.086 3.704 -11.948 1.00 86.56 170 LEU A O 1
ATOM 1445 N N . PHE A 1 171 ? 3.060 2.702 -13.957 1.00 86.00 171 PHE A N 1
ATOM 1446 C CA . PHE A 1 171 ? 2.197 3.696 -14.592 1.00 86.00 171 PHE A CA 1
ATOM 1447 C C . PHE A 1 171 ? 0.825 3.150 -14.988 1.00 86.00 171 PHE A C 1
ATOM 1449 O O . PHE A 1 171 ? 0.176 3.714 -15.870 1.00 86.00 171 PHE A O 1
ATOM 1456 N N . LYS A 1 172 ? 0.343 2.091 -14.321 1.00 86.75 172 LYS A N 1
ATOM 1457 C CA . LYS A 1 172 ? -1.058 1.653 -14.449 1.00 86.75 172 LYS A CA 1
ATOM 1458 C C . LYS A 1 172 ? -2.002 2.827 -14.201 1.00 86.75 172 LYS A C 1
ATOM 1460 O O . LYS A 1 172 ? -1.768 3.676 -13.336 1.00 86.75 172 LYS A O 1
ATOM 1465 N N . SER A 1 173 ? -3.079 2.893 -14.977 1.00 86.19 173 SER A N 1
ATOM 1466 C CA . SER A 1 173 ? -4.096 3.920 -14.756 1.00 86.19 173 SER A CA 1
ATOM 1467 C C . SER A 1 173 ? -4.850 3.662 -13.450 1.00 86.19 173 SER A C 1
ATOM 1469 O O . SER A 1 173 ? -5.019 2.515 -13.039 1.00 86.19 173 SER A O 1
ATOM 1471 N N . SER A 1 174 ? -5.355 4.721 -12.814 1.00 86.25 174 SER A N 1
ATOM 1472 C CA . SER A 1 174 ? -6.168 4.592 -11.597 1.00 86.25 174 SER A CA 1
ATOM 1473 C C . SER A 1 174 ? -7.406 3.718 -11.813 1.00 86.25 174 SER A C 1
ATOM 1475 O O . SER A 1 174 ? -7.783 2.969 -10.921 1.00 86.25 174 SER A O 1
ATOM 1477 N N . THR A 1 175 ? -8.010 3.759 -13.005 1.00 88.69 175 THR A N 1
ATOM 1478 C CA . THR A 1 175 ? -9.134 2.887 -13.373 1.00 88.69 175 THR A CA 1
ATOM 1479 C C . THR A 1 175 ? -8.727 1.414 -13.422 1.00 88.69 175 THR A C 1
ATOM 1481 O O . THR A 1 175 ? -9.442 0.577 -12.886 1.00 88.69 175 THR A O 1
ATOM 1484 N N . GLU A 1 176 ? -7.578 1.084 -14.018 1.00 91.12 176 GLU A N 1
ATOM 1485 C CA . GLU A 1 176 ? -7.080 -0.300 -14.040 1.00 91.12 176 GLU A CA 1
ATOM 1486 C C . GLU A 1 176 ? -6.734 -0.799 -12.637 1.00 91.12 176 GLU A C 1
ATOM 1488 O O . GLU A 1 176 ? -7.095 -1.918 -12.290 1.00 91.12 176 GLU A O 1
ATOM 1493 N N . ILE A 1 177 ? -6.070 0.028 -11.819 1.00 93.38 177 ILE A N 1
ATOM 1494 C CA . ILE A 1 177 ? -5.762 -0.315 -10.424 1.00 93.38 177 ILE A CA 1
ATOM 1495 C C . ILE A 1 177 ? -7.058 -0.579 -9.657 1.00 93.38 177 ILE A C 1
ATOM 1497 O O . ILE A 1 177 ? -7.176 -1.615 -9.012 1.00 93.38 177 ILE A O 1
ATOM 1501 N N . LYS A 1 178 ? -8.049 0.312 -9.777 1.00 94.56 178 LYS A N 1
ATOM 1502 C CA . LYS A 1 178 ? -9.347 0.159 -9.117 1.00 94.56 178 LYS A CA 1
ATOM 1503 C C . LYS A 1 178 ? -10.033 -1.151 -9.507 1.00 94.56 178 LYS A C 1
ATOM 1505 O O . LYS A 1 178 ? -10.418 -1.896 -8.616 1.00 94.56 178 LYS A O 1
ATOM 1510 N N . ASN A 1 179 ? -10.122 -1.453 -10.803 1.00 96.56 179 ASN A N 1
ATOM 1511 C CA . ASN A 1 179 ? -10.739 -2.693 -11.280 1.00 96.56 179 ASN A CA 1
ATOM 1512 C C . ASN A 1 179 ? -10.013 -3.930 -10.728 1.00 96.56 179 ASN A C 1
ATOM 1514 O O . ASN A 1 179 ? -10.652 -4.840 -10.216 1.00 96.56 179 ASN A O 1
ATOM 1518 N N . ASN A 1 180 ? -8.677 -3.927 -10.746 1.00 96.25 180 ASN A N 1
ATOM 1519 C CA . ASN A 1 180 ? -7.894 -5.033 -10.197 1.00 96.25 180 ASN A CA 1
ATOM 1520 C C . ASN A 1 180 ? -8.101 -5.202 -8.679 1.00 96.25 180 ASN A C 1
ATOM 1522 O O . ASN A 1 180 ? -8.131 -6.323 -8.174 1.00 96.25 180 ASN A O 1
ATOM 1526 N N . LEU A 1 181 ? -8.229 -4.099 -7.933 1.00 97.75 181 LEU A N 1
ATOM 1527 C CA . LEU A 1 181 ? -8.537 -4.140 -6.502 1.00 97.75 181 LEU A CA 1
ATOM 1528 C C . LEU A 1 181 ? -9.966 -4.637 -6.247 1.00 97.75 181 LEU A C 1
ATOM 1530 O O . LEU A 1 181 ? -10.169 -5.400 -5.305 1.00 97.75 181 LEU A O 1
ATOM 1534 N N . ASP A 1 182 ? -10.935 -4.247 -7.079 1.00 97.94 182 ASP A N 1
ATOM 1535 C CA . ASP A 1 182 ? -12.313 -4.744 -7.011 1.00 97.94 182 ASP A CA 1
ATOM 1536 C C . ASP A 1 182 ? -12.358 -6.263 -7.221 1.00 97.94 182 ASP A C 1
ATOM 1538 O O . ASP A 1 182 ? -12.988 -6.977 -6.437 1.00 97.94 182 ASP A O 1
ATOM 1542 N N . ASP A 1 183 ? -11.620 -6.774 -8.208 1.00 97.81 183 ASP A N 1
ATOM 1543 C CA . ASP A 1 183 ? -11.487 -8.211 -8.453 1.00 97.81 183 ASP A CA 1
ATOM 1544 C C . ASP A 1 183 ? -10.891 -8.938 -7.236 1.00 97.81 183 ASP A C 1
ATOM 1546 O O . ASP A 1 183 ? -11.443 -9.949 -6.790 1.00 97.81 183 ASP A O 1
ATOM 1550 N N . LEU A 1 184 ? -9.828 -8.393 -6.625 1.00 97.62 184 LEU A N 1
ATOM 1551 C CA . LEU A 1 184 ? -9.234 -8.959 -5.406 1.00 97.62 184 LEU A CA 1
ATOM 1552 C C . LEU A 1 184 ? -10.215 -8.973 -4.227 1.00 97.62 184 LEU A C 1
ATOM 1554 O O . LEU A 1 184 ? -10.347 -9.990 -3.544 1.00 97.62 184 LEU A O 1
ATOM 1558 N N . MET A 1 185 ? -10.947 -7.883 -3.988 1.00 97.12 185 MET A N 1
ATOM 1559 C CA . MET A 1 185 ? -11.953 -7.831 -2.918 1.00 97.12 185 MET A CA 1
ATOM 1560 C C . MET A 1 185 ? -13.082 -8.852 -3.143 1.00 97.12 185 MET A C 1
ATOM 1562 O O . MET A 1 185 ? -13.689 -9.352 -2.188 1.00 97.12 185 MET A O 1
ATOM 1566 N N . ASN A 1 186 ? -13.343 -9.225 -4.398 1.00 96.69 186 ASN A N 1
ATOM 1567 C CA . ASN A 1 186 ? -14.360 -10.202 -4.775 1.00 96.69 186 ASN A CA 1
ATOM 1568 C C . ASN A 1 186 ? -13.923 -11.672 -4.645 1.00 96.69 186 ASN A C 1
ATOM 1570 O O . ASN A 1 186 ? -14.792 -12.547 -4.638 1.00 96.69 186 ASN A O 1
ATOM 1574 N N . VAL A 1 187 ? -12.655 -11.958 -4.345 1.00 97.38 187 VAL A N 1
ATOM 1575 C CA . VAL A 1 187 ? -12.177 -13.319 -4.039 1.00 97.38 187 VAL A CA 1
ATOM 1576 C C . VAL A 1 187 ? -12.838 -13.867 -2.766 1.00 97.38 187 VAL A C 1
ATOM 1578 O O . VAL A 1 187 ? -12.958 -13.165 -1.759 1.00 97.38 187 VAL A O 1
ATOM 1581 N N . SER A 1 188 ? -13.336 -15.106 -2.807 1.00 95.06 188 SER A N 1
ATOM 1582 C CA . SER A 1 188 ? -13.981 -15.767 -1.658 1.00 95.06 188 SER A CA 1
ATOM 1583 C C . SER A 1 188 ? -12.979 -16.426 -0.710 1.00 95.06 188 SER A C 1
ATOM 1585 O O . SER A 1 188 ? -13.168 -16.358 0.500 1.00 95.06 188 SER A O 1
ATOM 1587 N N . GLU A 1 189 ? -11.924 -17.029 -1.260 1.00 96.81 189 GLU A N 1
ATOM 1588 C CA . GLU A 1 189 ? -10.843 -17.706 -0.534 1.00 96.81 189 GLU A CA 1
ATOM 1589 C C . GLU A 1 189 ? -9.504 -17.067 -0.927 1.00 96.81 189 GLU A C 1
ATOM 1591 O O . GLU A 1 189 ? -8.870 -17.506 -1.891 1.00 96.81 189 GLU A O 1
ATOM 1596 N N . PRO A 1 190 ? -9.097 -15.969 -0.266 1.00 97.62 190 PRO A N 1
ATOM 1597 C CA . PRO A 1 190 ? -7.810 -15.350 -0.549 1.00 97.62 190 PRO A CA 1
ATOM 1598 C C . PRO A 1 190 ? -6.655 -16.289 -0.161 1.00 97.62 190 PRO A C 1
ATOM 1600 O O . PRO A 1 190 ? -6.808 -17.180 0.674 1.00 97.62 190 PRO A O 1
ATOM 1603 N N . ASN A 1 191 ? -5.487 -16.082 -0.770 1.00 97.50 191 ASN A N 1
ATOM 1604 C CA . ASN A 1 191 ? -4.250 -16.834 -0.523 1.00 97.50 191 ASN A CA 1
ATOM 1605 C C . ASN A 1 191 ? -3.026 -15.913 -0.732 1.00 97.50 191 ASN A C 1
ATOM 1607 O O . ASN A 1 191 ? -3.192 -14.723 -1.016 1.00 97.50 191 ASN A O 1
ATOM 1611 N N . ASP A 1 192 ? -1.809 -16.446 -0.618 1.00 96.88 192 ASP A N 1
ATOM 1612 C CA . ASP A 1 192 ? -0.577 -15.655 -0.748 1.00 96.88 192 ASP A CA 1
ATOM 1613 C C . ASP A 1 192 ? -0.381 -15.016 -2.135 1.00 96.88 192 ASP A C 1
ATOM 1615 O O . ASP A 1 192 ? 0.117 -13.891 -2.219 1.00 96.88 192 ASP A O 1
ATOM 1619 N N . ASP A 1 193 ? -0.847 -15.649 -3.217 1.00 96.69 193 ASP A N 1
ATOM 1620 C CA . ASP A 1 193 ? -0.790 -15.052 -4.560 1.00 96.69 193 ASP A CA 1
ATOM 1621 C C . ASP A 1 193 ? -1.635 -13.773 -4.628 1.00 96.69 193 ASP A C 1
ATOM 1623 O O . ASP A 1 193 ? -1.238 -12.774 -5.235 1.00 96.69 193 ASP A O 1
ATOM 1627 N N . HIS A 1 194 ? -2.782 -13.757 -3.945 1.00 97.81 194 HIS A N 1
ATOM 1628 C CA . HIS A 1 194 ? -3.622 -12.564 -3.854 1.00 97.81 194 HIS A CA 1
ATOM 1629 C C . HIS A 1 194 ? -2.958 -11.448 -3.037 1.00 97.81 194 HIS A C 1
ATOM 1631 O O . HIS A 1 194 ? -3.126 -10.276 -3.374 1.00 97.81 194 HIS A O 1
ATOM 1637 N N . ILE A 1 195 ? -2.173 -11.781 -2.004 1.00 97.31 195 ILE A N 1
ATOM 1638 C CA . ILE A 1 195 ? -1.371 -10.794 -1.265 1.00 97.31 195 ILE A CA 1
ATOM 1639 C C . ILE A 1 195 ? -0.278 -10.213 -2.163 1.00 97.31 195 ILE A C 1
ATOM 1641 O O . ILE A 1 195 ? -0.090 -8.997 -2.199 1.00 97.31 195 ILE A O 1
ATOM 1645 N N . TYR A 1 196 ? 0.398 -11.054 -2.942 1.00 95.06 196 TYR A N 1
ATOM 1646 C CA . TYR A 1 196 ? 1.395 -10.598 -3.904 1.00 95.06 196 TYR A CA 1
ATOM 1647 C C . TYR A 1 196 ? 0.798 -9.636 -4.944 1.00 95.06 196 TYR A C 1
ATOM 1649 O O . TYR A 1 196 ? 1.376 -8.585 -5.230 1.00 95.06 196 TYR A O 1
ATOM 1657 N N . LEU A 1 197 ? -0.393 -9.944 -5.468 1.00 95.25 197 LEU A N 1
ATOM 1658 C CA . LEU A 1 197 ? -1.127 -9.042 -6.359 1.00 95.25 197 LEU A CA 1
ATOM 1659 C C . LEU A 1 197 ? -1.535 -7.741 -5.655 1.00 95.25 197 LEU A C 1
ATOM 1661 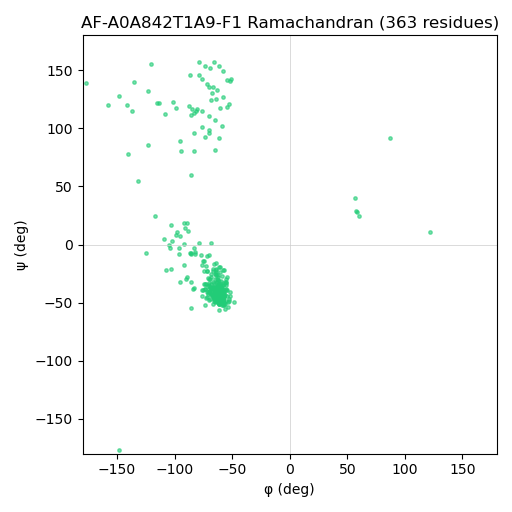O O . LEU A 1 197 ? -1.360 -6.662 -6.220 1.00 95.25 197 LEU A O 1
ATOM 1665 N N . LEU A 1 198 ? -2.012 -7.821 -4.412 1.00 96.88 198 LEU A N 1
ATOM 1666 C CA . LEU A 1 198 ? -2.381 -6.652 -3.615 1.00 96.88 198 LEU A CA 1
ATOM 1667 C C . LEU A 1 198 ? -1.199 -5.687 -3.440 1.00 96.88 198 LEU A C 1
ATOM 1669 O O . LEU A 1 198 ? -1.343 -4.487 -3.671 1.00 96.88 198 LEU A O 1
ATOM 1673 N N . ILE A 1 199 ? -0.022 -6.215 -3.093 1.00 94.44 199 ILE A N 1
ATOM 1674 C CA . ILE A 1 199 ? 1.221 -5.446 -2.925 1.00 94.44 199 ILE A CA 1
ATOM 1675 C C . ILE A 1 199 ? 1.648 -4.775 -4.239 1.00 94.44 199 ILE A C 1
ATOM 1677 O O . ILE A 1 199 ? 2.170 -3.660 -4.225 1.00 94.44 199 ILE A O 1
ATOM 1681 N N . LYS A 1 200 ? 1.411 -5.429 -5.382 1.00 91.69 200 LYS A N 1
ATOM 1682 C CA . LYS A 1 200 ? 1.676 -4.848 -6.706 1.00 91.69 200 LYS A CA 1
ATOM 1683 C C . LYS A 1 200 ? 0.714 -3.728 -7.079 1.00 91.69 200 LYS A C 1
ATOM 1685 O O . LYS A 1 200 ? 1.111 -2.805 -7.785 1.00 91.69 200 LYS A O 1
ATOM 1690 N N . TYR A 1 201 ? -0.551 -3.830 -6.679 1.00 93.94 201 TYR A N 1
ATOM 1691 C CA . TYR A 1 201 ? -1.574 -2.859 -7.065 1.00 93.94 201 TYR A CA 1
ATOM 1692 C C . TYR A 1 201 ? -1.625 -1.647 -6.139 1.00 93.94 201 TYR A C 1
ATOM 1694 O O . TYR A 1 201 ? -1.901 -0.547 -6.612 1.00 93.94 201 TYR A O 1
ATOM 1702 N N . ILE A 1 202 ? -1.328 -1.813 -4.848 1.00 93.12 202 ILE A N 1
ATOM 1703 C CA . ILE A 1 202 ? -1.246 -0.689 -3.915 1.00 93.12 202 ILE A CA 1
ATOM 1704 C C . ILE A 1 202 ? 0.133 -0.044 -4.033 1.00 93.12 202 ILE A C 1
ATOM 1706 O O . ILE A 1 202 ? 1.085 -0.463 -3.384 1.00 93.12 202 ILE A O 1
ATOM 1710 N N . LEU A 1 203 ? 0.227 1.017 -4.834 1.00 89.62 203 LEU A N 1
ATOM 1711 C CA . LEU A 1 203 ? 1.434 1.846 -4.915 1.00 89.62 203 LEU A CA 1
ATOM 1712 C C . LEU A 1 203 ? 1.234 3.214 -4.254 1.00 89.62 203 LEU A C 1
ATOM 1714 O O . LEU A 1 203 ? 2.209 3.842 -3.842 1.00 89.62 203 LEU A O 1
ATOM 1718 N N . LYS A 1 204 ? -0.015 3.679 -4.110 1.00 88.75 204 LYS A N 1
ATOM 1719 C CA . LYS A 1 204 ? -0.346 5.000 -3.556 1.00 88.75 204 LYS A CA 1
ATOM 1720 C C . LYS A 1 204 ? -1.225 4.902 -2.309 1.00 88.75 204 LYS A C 1
ATOM 1722 O O . LYS A 1 204 ? -2.002 3.953 -2.172 1.00 88.75 204 LYS A O 1
ATOM 1727 N N . PRO A 1 205 ? -1.192 5.914 -1.419 1.00 88.19 205 PRO A N 1
ATOM 1728 C CA . PRO A 1 205 ? -2.077 5.966 -0.255 1.00 88.19 205 PRO A CA 1
ATOM 1729 C C . PRO A 1 205 ? -3.562 5.870 -0.624 1.00 88.19 205 PRO A C 1
ATOM 1731 O O . PRO A 1 205 ? -4.328 5.235 0.094 1.00 88.19 205 PRO A O 1
ATOM 1734 N N . ALA A 1 206 ? -3.961 6.446 -1.764 1.00 89.06 206 ALA A N 1
ATOM 1735 C CA . ALA A 1 206 ? -5.332 6.372 -2.265 1.00 89.06 206 ALA A CA 1
ATOM 1736 C C . ALA A 1 206 ? -5.765 4.936 -2.615 1.00 89.06 206 ALA A C 1
ATOM 1738 O O . ALA A 1 206 ? -6.898 4.565 -2.321 1.00 89.06 206 ALA A O 1
ATOM 1739 N N . ASP A 1 207 ? -4.866 4.122 -3.177 1.00 92.62 207 ASP A N 1
ATOM 1740 C CA . ASP A 1 207 ? -5.142 2.720 -3.524 1.00 92.62 20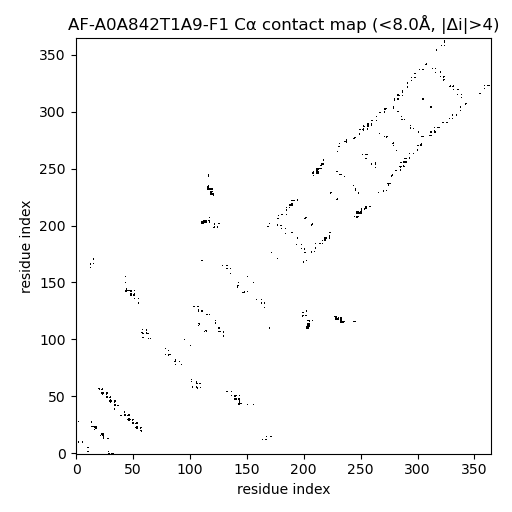7 ASP A CA 1
ATOM 1741 C C . ASP A 1 207 ? -5.329 1.886 -2.248 1.00 92.62 207 ASP A C 1
ATOM 1743 O O . ASP A 1 207 ? -6.286 1.122 -2.122 1.00 92.62 207 ASP A O 1
ATOM 1747 N N . SER A 1 208 ? -4.453 2.106 -1.258 1.00 93.44 208 SER A N 1
ATOM 1748 C CA . SER A 1 208 ? -4.555 1.500 0.076 1.00 93.44 208 SER A CA 1
ATOM 1749 C C . SER A 1 208 ? -5.869 1.886 0.753 1.00 93.44 208 SER A C 1
ATOM 1751 O O . SER A 1 208 ? -6.614 1.031 1.233 1.00 93.44 208 SER A O 1
ATOM 1753 N N . HIS A 1 209 ? -6.199 3.181 0.734 1.00 92.38 209 HIS A N 1
ATOM 1754 C CA . HIS A 1 209 ? -7.445 3.685 1.292 1.00 92.38 209 HIS A CA 1
ATOM 1755 C C . HIS A 1 209 ? -8.666 3.062 0.626 1.00 92.38 209 HIS A C 1
ATOM 1757 O O . HIS A 1 209 ? -9.570 2.600 1.321 1.00 92.38 209 HIS A O 1
ATOM 1763 N N . TYR A 1 210 ? -8.670 3.007 -0.703 1.00 95.00 210 TYR A N 1
ATOM 1764 C CA . TYR A 1 210 ? -9.737 2.391 -1.470 1.00 95.00 210 TYR A CA 1
ATOM 1765 C C . TYR A 1 210 ? -9.930 0.919 -1.089 1.00 95.00 210 TYR A C 1
ATOM 1767 O O . TYR A 1 210 ? -11.043 0.529 -0.738 1.00 95.00 210 TYR A O 1
ATOM 1775 N N . PHE A 1 211 ? -8.859 0.121 -1.096 1.00 97.38 211 PHE A N 1
ATOM 1776 C CA . PHE A 1 211 ? -8.935 -1.309 -0.802 1.00 97.38 211 PHE A CA 1
ATOM 1777 C C . PHE A 1 211 ? -9.450 -1.580 0.618 1.00 97.38 211 PHE A C 1
ATOM 1779 O O . PHE A 1 211 ? -10.475 -2.234 0.785 1.00 97.38 211 PHE A O 1
ATOM 1786 N N . PHE A 1 212 ? -8.801 -1.037 1.654 1.00 96.81 212 PHE A N 1
ATOM 1787 C CA . PHE A 1 212 ? -9.167 -1.366 3.039 1.00 96.81 212 PHE A CA 1
ATOM 1788 C C . PHE A 1 212 ? -10.505 -0.766 3.484 1.00 96.81 212 PHE A C 1
ATOM 1790 O O . PHE A 1 212 ? -11.133 -1.293 4.396 1.00 96.81 212 PHE A O 1
ATOM 1797 N N . THR A 1 213 ? -10.972 0.307 2.842 1.00 95.19 213 THR A N 1
ATOM 1798 C CA . THR A 1 213 ? -12.302 0.863 3.133 1.00 95.19 213 THR A CA 1
ATOM 1799 C C . THR A 1 213 ? -13.419 -0.014 2.576 1.00 95.19 213 THR A C 1
ATOM 1801 O O . THR A 1 213 ? -14.453 -0.179 3.224 1.00 95.19 213 THR A O 1
ATOM 1804 N N . ASN A 1 214 ? -13.214 -0.582 1.386 1.00 96.88 214 ASN A N 1
ATOM 1805 C CA . ASN A 1 214 ? -14.230 -1.373 0.693 1.00 96.88 214 ASN A CA 1
ATOM 1806 C C . ASN A 1 214 ? -14.145 -2.874 1.000 1.00 96.88 214 ASN A C 1
ATOM 1808 O O . ASN A 1 214 ? -15.126 -3.592 0.800 1.00 96.88 214 ASN A O 1
ATOM 1812 N N . LEU A 1 215 ? -13.016 -3.353 1.527 1.00 97.94 215 LEU A N 1
ATOM 1813 C CA . LEU A 1 215 ? -12.865 -4.737 1.946 1.00 97.94 215 LEU A CA 1
ATOM 1814 C C . LEU A 1 215 ? -13.747 -5.025 3.171 1.00 97.94 215 LEU A C 1
ATOM 1816 O O . LEU A 1 215 ? -13.641 -4.367 4.204 1.00 97.94 215 LEU A O 1
ATOM 1820 N N . LYS A 1 216 ? -14.616 -6.034 3.051 1.00 97.12 216 LYS A N 1
ATOM 1821 C CA . LYS A 1 216 ? -15.544 -6.464 4.117 1.00 97.12 216 LYS A CA 1
ATOM 1822 C C . LYS A 1 216 ? -15.434 -7.943 4.474 1.00 97.12 216 LYS A C 1
ATOM 1824 O O . LYS A 1 216 ? -16.089 -8.395 5.396 1.00 97.12 216 LYS A O 1
ATOM 1829 N N . LYS A 1 217 ? -14.650 -8.720 3.725 1.00 97.50 217 LYS A N 1
ATOM 1830 C CA . LYS A 1 217 ? -14.611 -10.180 3.858 1.00 97.50 217 LYS A CA 1
ATOM 1831 C C . LYS A 1 217 ? -13.647 -10.611 4.963 1.00 97.50 217 LYS A C 1
ATOM 1833 O O . LYS A 1 217 ? -12.444 -10.449 4.762 1.00 97.50 217 LYS A O 1
ATOM 1838 N N . PRO A 1 218 ? -14.112 -11.265 6.043 1.00 97.81 218 PRO A N 1
ATOM 1839 C CA . PRO A 1 218 ? -13.247 -11.609 7.174 1.00 97.81 218 PRO A CA 1
ATOM 1840 C C . PRO A 1 218 ? -12.122 -12.597 6.848 1.00 97.81 218 PRO A C 1
ATOM 1842 O O . PRO A 1 218 ? -11.094 -12.605 7.520 1.00 97.81 218 PRO A O 1
ATOM 1845 N N . LYS A 1 219 ? -12.273 -13.411 5.795 1.00 97.94 219 LYS A N 1
ATOM 1846 C CA . LYS A 1 219 ? -11.262 -14.398 5.366 1.00 97.94 219 LYS A CA 1
ATOM 1847 C C . LYS A 1 219 ? -9.920 -13.782 4.965 1.00 97.94 219 LYS A C 1
ATOM 1849 O O . LYS A 1 219 ? -8.907 -14.468 4.987 1.00 97.94 219 LYS A O 1
ATOM 1854 N N . TRP A 1 220 ? -9.889 -12.487 4.655 1.00 98.31 220 TRP A N 1
ATOM 1855 C CA . TRP A 1 220 ? -8.644 -11.765 4.400 1.00 98.31 220 TRP A CA 1
ATOM 1856 C C . TRP A 1 220 ? -7.818 -11.505 5.663 1.00 98.31 220 TRP A C 1
ATOM 1858 O O . TRP A 1 220 ? -6.628 -11.219 5.554 1.00 98.31 220 TRP A O 1
ATOM 1868 N N . PHE A 1 221 ? -8.420 -11.584 6.854 1.00 98.31 221 PHE A N 1
ATOM 1869 C CA . PHE A 1 221 ? -7.783 -11.135 8.089 1.00 98.31 221 PHE A CA 1
ATOM 1870 C C . PHE A 1 221 ? -6.467 -11.865 8.378 1.00 98.31 221 PHE A C 1
ATOM 1872 O O . PHE A 1 221 ? -5.447 -11.203 8.561 1.00 98.31 221 PHE A O 1
ATOM 1879 N N . GLU A 1 222 ? -6.471 -13.201 8.371 1.00 97.50 222 GLU A N 1
ATOM 1880 C CA . GLU A 1 222 ? -5.277 -13.985 8.716 1.00 97.50 222 GLU A CA 1
ATOM 1881 C C . GLU A 1 222 ? -4.130 -13.736 7.733 1.00 97.50 222 GLU A C 1
ATOM 1883 O O . GLU A 1 222 ? -2.990 -13.548 8.149 1.00 97.50 222 GLU A O 1
ATOM 1888 N N . LEU A 1 223 ? -4.422 -13.626 6.434 1.00 97.56 223 LEU A N 1
ATOM 1889 C CA . LEU A 1 223 ? -3.404 -13.306 5.432 1.00 97.56 223 LEU A CA 1
ATOM 1890 C C . LEU A 1 223 ? -2.824 -11.907 5.644 1.00 97.56 223 LEU A C 1
ATOM 1892 O O . LEU A 1 223 ? -1.609 -11.746 5.718 1.00 97.56 223 LEU A O 1
ATOM 1896 N N . LEU A 1 224 ? -3.674 -10.890 5.807 1.00 97.88 224 LEU A N 1
ATOM 1897 C CA . LEU A 1 224 ? -3.216 -9.519 6.048 1.00 97.88 224 LEU A CA 1
ATOM 1898 C C . LEU A 1 224 ? -2.384 -9.417 7.336 1.00 97.88 224 LEU A C 1
ATOM 1900 O O . LEU A 1 224 ? -1.372 -8.716 7.376 1.00 97.88 224 LEU A O 1
ATOM 1904 N N . LYS A 1 225 ? -2.775 -10.146 8.382 1.00 97.00 225 LYS A N 1
ATOM 1905 C CA . LYS A 1 225 ? -2.044 -10.216 9.649 1.00 97.00 225 LYS A CA 1
ATOM 1906 C C . LYS A 1 225 ? -0.683 -10.888 9.487 1.00 97.00 225 LYS A C 1
ATOM 1908 O O . LYS A 1 225 ? 0.314 -10.313 9.922 1.00 97.00 225 LYS A O 1
ATOM 1913 N N . ASN A 1 226 ? -0.628 -12.048 8.834 1.00 96.12 226 ASN A N 1
ATOM 1914 C CA . ASN A 1 226 ? 0.612 -12.800 8.607 1.00 96.12 226 ASN A CA 1
ATOM 1915 C C . ASN A 1 226 ? 1.622 -12.011 7.764 1.00 96.12 226 ASN A C 1
ATOM 1917 O O . ASN A 1 226 ? 2.827 -12.106 7.988 1.00 96.12 226 ASN A O 1
ATOM 1921 N N . HIS A 1 227 ? 1.128 -11.157 6.866 1.00 95.62 227 HIS A N 1
ATOM 1922 C CA . HIS A 1 227 ? 1.936 -10.244 6.052 1.00 95.62 227 HIS A CA 1
ATOM 1923 C C . HIS A 1 227 ? 2.124 -8.852 6.681 1.00 95.62 227 HIS A C 1
ATOM 1925 O O . HIS A 1 227 ? 2.513 -7.904 6.005 1.00 95.62 227 HIS A O 1
ATOM 1931 N N . ASN A 1 228 ? 1.891 -8.717 7.993 1.00 93.88 228 ASN A N 1
ATOM 1932 C CA . ASN A 1 228 ? 2.181 -7.522 8.793 1.00 93.88 228 ASN A CA 1
ATOM 1933 C C . ASN A 1 228 ? 1.456 -6.228 8.363 1.00 93.88 228 ASN A C 1
ATOM 1935 O O . ASN A 1 228 ? 1.914 -5.133 8.696 1.00 93.88 228 ASN A O 1
ATOM 1939 N N . PHE A 1 229 ? 0.305 -6.313 7.689 1.00 95.56 229 PHE A N 1
ATOM 1940 C CA . PHE A 1 229 ? -0.438 -5.120 7.258 1.00 95.56 229 PHE A CA 1
ATOM 1941 C C . PHE A 1 229 ? -0.952 -4.265 8.426 1.00 95.56 229 PHE A C 1
ATOM 1943 O O . PHE A 1 229 ? -1.133 -3.063 8.263 1.00 95.56 229 PHE A O 1
ATOM 1950 N N . PHE A 1 230 ? -1.167 -4.859 9.603 1.00 95.00 230 PHE A N 1
ATOM 1951 C CA . PHE A 1 230 ? -1.715 -4.175 10.781 1.00 95.00 230 PHE A CA 1
ATOM 1952 C C . PHE A 1 230 ? -0.662 -3.558 11.713 1.00 95.00 230 PHE A C 1
ATOM 1954 O O . PHE A 1 230 ? -0.982 -3.205 12.847 1.00 95.00 230 PHE A O 1
ATOM 1961 N N . LYS A 1 231 ? 0.594 -3.432 11.271 1.00 90.81 231 LYS A N 1
ATOM 1962 C CA . LYS A 1 231 ? 1.608 -2.680 12.020 1.00 90.81 231 LYS A CA 1
ATOM 1963 C C . LYS A 1 231 ? 1.388 -1.178 11.861 1.00 90.81 231 LYS A C 1
ATOM 1965 O O . LYS A 1 231 ? 1.056 -0.710 10.774 1.00 90.81 231 LYS A O 1
ATOM 1970 N N . GLU A 1 232 ? 1.616 -0.431 12.937 1.00 86.19 232 GLU A N 1
ATOM 1971 C CA . GLU A 1 232 ? 1.591 1.031 12.904 1.00 86.19 232 GLU A CA 1
ATOM 1972 C C . GLU A 1 232 ? 2.621 1.556 11.879 1.00 86.19 232 GLU A C 1
ATOM 1974 O O . GLU A 1 232 ? 3.787 1.144 11.920 1.00 86.19 232 GLU A O 1
ATOM 1979 N N . PRO A 1 233 ? 2.220 2.422 10.930 1.00 75.94 233 PRO A N 1
ATOM 1980 C CA . PRO A 1 233 ? 3.115 2.880 9.878 1.00 75.94 233 PRO A CA 1
ATOM 1981 C C . PRO A 1 233 ? 4.168 3.846 10.435 1.00 75.94 233 PRO A C 1
ATOM 1983 O O . PRO A 1 233 ? 3.883 4.743 11.230 1.00 75.94 233 PRO A O 1
ATOM 1986 N N . LYS A 1 234 ? 5.413 3.673 9.981 1.00 72.06 234 LYS A N 1
ATOM 1987 C CA . LYS A 1 234 ? 6.550 4.529 10.341 1.00 72.06 234 LYS A CA 1
ATOM 1988 C C . LYS A 1 234 ? 6.436 5.848 9.573 1.00 72.06 234 LYS A C 1
ATOM 1990 O O . LYS A 1 234 ? 6.567 5.841 8.359 1.00 72.06 234 LYS A O 1
ATOM 1995 N N . GLY A 1 235 ? 6.232 6.973 10.259 1.00 63.91 235 GLY A N 1
ATOM 1996 C CA . GLY A 1 235 ? 6.180 8.298 9.615 1.00 63.91 235 GLY A CA 1
ATOM 1997 C C . GLY A 1 235 ? 4.881 9.078 9.821 1.00 63.91 235 GLY A C 1
ATOM 1998 O O . GLY A 1 235 ? 4.678 10.106 9.177 1.00 63.91 235 GLY A O 1
ATOM 1999 N N . LEU A 1 236 ? 4.007 8.624 10.722 1.00 63.50 236 LEU A N 1
ATOM 2000 C CA . LEU A 1 236 ? 2.932 9.459 11.248 1.00 63.50 236 LEU A CA 1
ATOM 2001 C C . LEU A 1 236 ? 3.548 10.538 12.145 1.00 63.50 236 LEU A C 1
ATOM 2003 O O . LEU A 1 236 ? 3.871 10.272 13.300 1.00 63.50 236 LEU A O 1
ATOM 2007 N N . ASP A 1 237 ? 3.741 11.743 11.606 1.00 62.22 237 ASP A N 1
ATOM 2008 C CA . ASP A 1 237 ? 4.123 12.901 12.415 1.00 62.22 237 ASP A CA 1
ATOM 2009 C C . ASP A 1 237 ? 3.014 13.166 13.456 1.00 62.22 237 ASP A C 1
ATOM 2011 O O . ASP A 1 237 ? 1.875 13.451 13.062 1.00 62.22 237 ASP A O 1
ATOM 2015 N N . PRO A 1 238 ? 3.310 13.075 14.769 1.00 56.28 238 PRO A N 1
ATOM 2016 C CA . PRO A 1 238 ? 2.329 13.289 15.832 1.00 56.28 238 PRO A CA 1
ATOM 2017 C C . PRO A 1 238 ? 1.644 14.663 15.783 1.00 56.28 238 PRO A C 1
ATOM 2019 O O . PRO A 1 238 ? 0.561 14.806 16.349 1.00 56.28 238 PRO A O 1
ATOM 2022 N N . GLY A 1 239 ? 2.263 15.662 15.135 1.00 53.56 239 GLY A N 1
ATOM 2023 C CA . GLY A 1 239 ? 1.756 17.035 15.025 1.00 53.56 239 GLY A CA 1
ATOM 2024 C C . GLY A 1 239 ? 1.141 17.404 13.671 1.00 53.56 239 GLY A C 1
ATOM 2025 O O . GLY A 1 239 ? 0.647 18.522 13.513 1.00 53.56 239 GLY A O 1
ATOM 2026 N N . SER A 1 240 ? 1.155 16.504 12.683 1.00 51.41 240 SER A N 1
ATOM 2027 C CA . SER A 1 240 ? 0.634 16.809 11.349 1.00 51.41 240 SER A CA 1
ATOM 2028 C C . SER A 1 240 ? -0.891 16.697 11.311 1.00 51.41 240 SER A C 1
ATOM 2030 O O . SER A 1 240 ? -1.463 15.618 11.447 1.00 51.41 240 SER A O 1
ATOM 2032 N N . PHE A 1 241 ? -1.563 17.823 11.053 1.00 47.97 241 PHE A N 1
ATOM 2033 C CA . PHE A 1 241 ? -3.002 17.871 10.752 1.00 47.97 241 PHE A CA 1
ATOM 2034 C C . PHE A 1 241 ? -3.348 17.279 9.379 1.00 47.97 241 PHE A C 1
ATOM 2036 O O . PHE A 1 241 ? -4.527 17.131 9.049 1.00 47.97 241 PHE A O 1
ATOM 2043 N N . MET A 1 242 ? -2.348 16.963 8.545 1.00 47.56 242 MET A N 1
ATOM 2044 C CA . MET A 1 242 ? -2.619 16.266 7.297 1.00 47.56 242 MET A CA 1
ATOM 2045 C C . MET A 1 242 ? -3.093 14.852 7.614 1.00 47.56 242 MET A C 1
ATOM 2047 O O . MET A 1 242 ? -2.473 14.136 8.390 1.00 47.56 242 MET A O 1
ATOM 2051 N N . ILE A 1 243 ? -4.206 14.465 6.995 1.00 51.62 243 ILE A N 1
ATOM 2052 C CA . ILE A 1 243 ? -4.907 13.197 7.199 1.00 51.62 243 ILE A CA 1
ATOM 2053 C C . ILE A 1 243 ? -4.004 12.045 6.730 1.00 51.62 243 ILE A C 1
ATOM 2055 O O . ILE A 1 243 ? -4.111 11.553 5.608 1.00 51.62 243 ILE A O 1
ATOM 2059 N N . HIS A 1 244 ? -3.066 11.629 7.575 1.00 56.69 244 HIS A N 1
ATOM 2060 C CA . HIS A 1 244 ? -2.324 10.392 7.399 1.00 56.69 244 HIS A CA 1
ATOM 2061 C C . HIS A 1 244 ? -3.204 9.277 7.962 1.00 56.69 244 HIS A C 1
ATOM 2063 O O . HIS A 1 244 ? -3.127 8.892 9.126 1.00 56.69 244 HIS A O 1
ATOM 2069 N N . PHE A 1 245 ? -4.155 8.858 7.134 1.00 70.31 245 PHE A N 1
ATOM 2070 C CA . PHE A 1 245 ? -5.107 7.813 7.465 1.00 70.31 245 PHE A CA 1
ATOM 2071 C C . PHE A 1 245 ? -4.382 6.464 7.509 1.00 70.31 245 PHE A C 1
ATOM 2073 O O . PHE A 1 245 ? -3.600 6.190 6.604 1.00 70.31 245 PHE A O 1
ATOM 2080 N N . PHE A 1 246 ? -4.640 5.634 8.524 1.00 87.88 246 PHE A N 1
ATOM 2081 C CA . PHE A 1 246 ? -4.195 4.236 8.586 1.00 87.88 246 PHE A CA 1
ATOM 2082 C C . PHE A 1 246 ? -5.348 3.354 8.080 1.00 87.88 246 PHE A C 1
ATOM 2084 O O . PHE A 1 246 ? -6.228 2.996 8.871 1.00 87.88 246 PHE A O 1
ATOM 2091 N N . PRO A 1 247 ? -5.442 3.064 6.762 1.00 91.44 247 PRO A N 1
ATOM 2092 C CA . PRO A 1 247 ? -6.688 2.573 6.188 1.00 91.44 247 PRO A CA 1
ATOM 2093 C C . PRO A 1 247 ? -7.114 1.193 6.652 1.00 91.44 247 PRO A C 1
ATOM 2095 O O . PRO A 1 247 ? -8.293 0.861 6.599 1.00 91.44 247 PRO A O 1
ATOM 2098 N N . GLN A 1 248 ? -6.168 0.413 7.155 1.00 94.69 248 GLN A N 1
ATOM 2099 C CA . GLN A 1 248 ? -6.381 -0.918 7.695 1.00 94.69 248 GLN A CA 1
ATOM 2100 C C . GLN A 1 248 ? -7.382 -0.905 8.853 1.00 94.69 248 GLN A C 1
ATOM 2102 O O . GLN A 1 248 ? -8.102 -1.884 9.031 1.00 94.69 248 GLN A O 1
ATOM 2107 N N . MET A 1 249 ? -7.509 0.214 9.577 1.00 94.88 249 MET A N 1
ATOM 2108 C CA . MET A 1 249 ? -8.533 0.377 10.612 1.00 94.88 249 MET A CA 1
ATOM 2109 C C . MET A 1 249 ? -9.952 0.333 10.045 1.00 94.88 249 MET A C 1
ATOM 2111 O O . MET A 1 249 ? -10.839 -0.200 10.703 1.00 94.88 249 MET A O 1
ATOM 2115 N N . ASN A 1 250 ? -10.183 0.810 8.815 1.00 95.38 250 ASN A N 1
ATOM 2116 C CA . ASN A 1 250 ? -11.500 0.670 8.185 1.00 95.38 250 ASN A CA 1
ATOM 2117 C C . ASN A 1 250 ? -11.850 -0.794 7.940 1.00 95.38 250 ASN A C 1
ATOM 2119 O O . ASN A 1 250 ? -12.987 -1.196 8.167 1.00 95.38 250 ASN A O 1
ATOM 2123 N N . TYR A 1 251 ? -10.871 -1.598 7.528 1.00 97.88 251 TYR A N 1
ATOM 2124 C CA . TYR A 1 251 ? -11.091 -3.026 7.355 1.00 97.88 251 TYR A CA 1
ATOM 2125 C C . TYR A 1 251 ? -11.383 -3.707 8.696 1.00 97.88 251 TYR A C 1
ATOM 2127 O O . TYR A 1 251 ? -12.367 -4.434 8.795 1.00 97.88 251 TYR A O 1
ATOM 2135 N N . LEU A 1 252 ? -10.591 -3.423 9.741 1.00 98.19 252 LEU A N 1
ATOM 2136 C CA . LEU A 1 252 ? -10.833 -3.961 11.087 1.00 98.19 252 LEU A CA 1
ATOM 2137 C C . LEU A 1 252 ? -12.226 -3.590 11.601 1.00 98.19 252 LEU A C 1
ATOM 2139 O O . LEU A 1 252 ? -12.926 -4.451 12.123 1.00 98.19 252 LEU A O 1
ATOM 2143 N N . LYS A 1 253 ? -12.658 -2.343 11.386 1.00 97.00 253 LYS A N 1
ATOM 2144 C CA . LYS A 1 253 ? -14.016 -1.888 11.690 1.00 97.00 253 LYS A CA 1
ATOM 2145 C C . LYS A 1 253 ? -15.075 -2.704 10.944 1.00 97.00 253 LYS A C 1
ATOM 2147 O O . LYS A 1 253 ? -16.053 -3.115 11.558 1.00 97.00 253 LYS A O 1
ATOM 2152 N N . ASN A 1 254 ? -14.884 -2.947 9.646 1.00 97.31 254 ASN A N 1
ATOM 2153 C CA . ASN A 1 254 ? -15.845 -3.679 8.818 1.00 97.31 254 ASN A CA 1
ATOM 2154 C C . ASN A 1 254 ? -16.042 -5.134 9.268 1.00 97.31 254 ASN A C 1
ATOM 2156 O O . ASN A 1 254 ? -17.125 -5.672 9.063 1.00 97.31 254 ASN A O 1
ATOM 2160 N N . ILE A 1 255 ? -15.022 -5.762 9.863 1.00 98.12 255 ILE A N 1
ATOM 2161 C CA . ILE A 1 255 ? -15.073 -7.167 10.302 1.00 98.12 255 ILE A CA 1
ATOM 2162 C C . ILE A 1 255 ? -15.229 -7.328 11.820 1.00 98.12 255 ILE A C 1
ATOM 2164 O O . ILE A 1 255 ? -15.256 -8.457 12.304 1.00 98.12 255 ILE A O 1
ATOM 2168 N N . ALA A 1 256 ? -15.298 -6.232 12.581 1.00 98.06 256 ALA A N 1
ATOM 2169 C CA . ALA A 1 256 ? -15.256 -6.243 14.045 1.00 98.06 256 ALA A CA 1
ATOM 2170 C C . ALA A 1 256 ? -16.369 -7.089 14.680 1.00 98.06 256 ALA A C 1
ATOM 2172 O O . ALA A 1 256 ? -16.130 -7.749 15.688 1.00 98.06 256 ALA A O 1
ATOM 2173 N N . SER A 1 257 ? -17.555 -7.123 14.072 1.00 96.94 257 SER A N 1
ATOM 2174 C CA . SER A 1 257 ? -18.677 -7.947 14.528 1.00 96.94 257 SER A CA 1
ATOM 2175 C C . SER A 1 257 ? -18.492 -9.442 14.242 1.00 96.94 257 SER A C 1
ATOM 2177 O O . SER A 1 257 ? -18.929 -10.272 15.033 1.00 96.94 257 SER A O 1
ATOM 2179 N N . GLU A 1 258 ? -17.837 -9.799 13.134 1.00 97.94 258 GLU A N 1
ATOM 2180 C CA . GLU A 1 258 ? -17.640 -11.189 12.694 1.00 97.94 258 GLU A CA 1
ATOM 2181 C C . GLU A 1 258 ? -16.361 -11.824 13.264 1.00 97.94 258 GLU A C 1
ATOM 2183 O O . GLU A 1 258 ? -16.282 -13.043 13.420 1.00 97.94 258 GLU A O 1
ATOM 2188 N N . LYS A 1 259 ? -15.344 -11.002 13.550 1.00 98.00 259 LYS A N 1
ATOM 2189 C CA . LYS A 1 259 ? -14.004 -11.403 14.006 1.00 98.00 259 LYS A CA 1
ATOM 2190 C C . LYS A 1 259 ? -13.528 -10.595 15.225 1.00 98.00 259 LYS A C 1
ATOM 2192 O O . LYS A 1 259 ? -12.469 -9.963 15.178 1.00 98.00 259 LYS A O 1
ATOM 2197 N N . PRO A 1 260 ? -14.308 -10.561 16.321 1.00 98.19 260 PRO A N 1
ATOM 2198 C CA . PRO A 1 260 ? -14.044 -9.658 17.435 1.00 98.19 260 PRO A CA 1
ATOM 2199 C C . PRO A 1 260 ? -12.781 -10.013 18.234 1.00 98.19 260 PRO A C 1
ATOM 2201 O O . PRO A 1 260 ? -12.061 -9.103 18.647 1.00 98.19 260 PRO A O 1
ATOM 2204 N N . ASP A 1 261 ? -12.469 -11.301 18.427 1.00 98.31 261 ASP A N 1
ATOM 2205 C CA . ASP A 1 261 ? -11.249 -11.743 19.125 1.00 98.31 261 ASP A CA 1
ATOM 2206 C C . ASP A 1 261 ? -9.991 -11.312 18.366 1.00 98.31 261 ASP A C 1
ATOM 2208 O O . ASP A 1 261 ? -9.057 -10.729 18.926 1.00 98.31 261 ASP A O 1
ATOM 2212 N N . GLU A 1 262 ? -9.992 -11.564 17.062 1.00 98.25 262 GLU A N 1
ATOM 2213 C CA . GLU A 1 262 ? -8.914 -11.219 16.155 1.00 98.25 262 GLU A CA 1
ATOM 2214 C C . GLU A 1 262 ? -8.681 -9.704 16.076 1.00 98.25 262 GLU A C 1
ATOM 2216 O O . GLU A 1 262 ? -7.538 -9.240 16.168 1.00 98.25 262 GLU A O 1
ATOM 2221 N N . VAL A 1 263 ? -9.756 -8.917 15.960 1.00 98.31 263 VAL A N 1
ATOM 2222 C CA . VAL A 1 263 ? -9.676 -7.451 15.968 1.00 98.31 263 VAL A CA 1
ATOM 2223 C C . VAL A 1 263 ? -9.146 -6.954 17.312 1.00 98.31 263 VAL A C 1
ATOM 2225 O O . VAL A 1 263 ? -8.213 -6.151 17.333 1.00 98.31 263 VAL A O 1
ATOM 2228 N N . LEU A 1 264 ? -9.654 -7.465 18.438 1.00 97.81 264 LEU A N 1
ATOM 2229 C CA . LEU A 1 264 ? -9.206 -7.062 19.773 1.00 97.81 264 LEU A CA 1
ATOM 2230 C C . LEU A 1 264 ? -7.709 -7.331 19.995 1.00 97.81 264 LEU A C 1
ATOM 2232 O O . LEU A 1 264 ? -7.019 -6.518 20.625 1.00 97.81 264 LEU A O 1
ATOM 2236 N N . GLN A 1 265 ? -7.184 -8.429 19.444 1.00 97.62 265 GLN A N 1
ATOM 2237 C CA . GLN A 1 265 ? -5.752 -8.725 19.473 1.00 97.62 265 GLN A CA 1
ATOM 2238 C C . GLN A 1 265 ? -4.942 -7.637 18.754 1.00 97.62 265 GLN A C 1
ATOM 2240 O O . GLN A 1 265 ? -3.936 -7.165 19.285 1.00 97.62 265 GLN A O 1
ATOM 2245 N N . VAL A 1 266 ? -5.384 -7.210 17.567 1.00 97.62 266 VAL A N 1
ATOM 2246 C CA . VAL A 1 266 ? -4.715 -6.140 16.811 1.00 97.62 266 VAL A CA 1
ATOM 2247 C C . VAL A 1 266 ? -4.785 -4.814 17.565 1.00 97.62 266 VAL A C 1
ATOM 2249 O O . VAL A 1 266 ? -3.756 -4.167 17.745 1.00 97.62 266 VAL A O 1
ATOM 2252 N N . LEU A 1 267 ? -5.961 -4.432 18.074 1.00 97.06 267 LEU A N 1
ATOM 2253 C CA . LEU A 1 267 ? -6.128 -3.189 18.837 1.00 97.06 267 LEU A CA 1
ATOM 2254 C C . LEU A 1 267 ? -5.247 -3.159 20.094 1.00 97.06 267 LEU A C 1
ATOM 2256 O O . LEU A 1 267 ? -4.669 -2.121 20.412 1.00 97.06 267 LEU A O 1
ATOM 2260 N N . SER A 1 268 ? -5.083 -4.298 20.773 1.00 96.25 268 SER A N 1
ATOM 2261 C CA . SER A 1 268 ? -4.185 -4.418 21.929 1.00 96.25 268 SER A CA 1
ATOM 2262 C C . SER A 1 268 ? -2.727 -4.131 21.568 1.00 96.25 268 SER A C 1
ATOM 2264 O O . SER A 1 268 ? -2.022 -3.499 22.351 1.00 96.25 268 SER A O 1
ATOM 2266 N N . ASN A 1 269 ? -2.275 -4.540 20.379 1.00 95.12 269 ASN A N 1
ATOM 2267 C CA . ASN A 1 269 ? -0.913 -4.265 19.912 1.00 95.12 269 ASN A CA 1
ATOM 2268 C C . ASN A 1 269 ? -0.701 -2.787 19.548 1.00 95.12 269 ASN A C 1
ATOM 2270 O O . ASN A 1 269 ? 0.431 -2.312 19.568 1.00 95.12 269 ASN A O 1
ATOM 2274 N N . LEU A 1 270 ? -1.778 -2.061 19.234 1.00 93.69 270 LEU A N 1
ATOM 2275 C CA . LEU A 1 270 ? -1.750 -0.646 18.852 1.00 93.69 270 LEU A CA 1
ATOM 2276 C C . LEU A 1 270 ? -2.033 0.310 20.027 1.00 93.69 270 LEU A C 1
ATOM 2278 O O . LEU A 1 270 ? -1.978 1.525 19.858 1.00 93.69 270 LEU A O 1
ATOM 2282 N N . GLN A 1 271 ? -2.331 -0.202 21.227 1.00 92.81 271 GLN A N 1
ATOM 2283 C CA . GLN A 1 271 ? -2.842 0.601 22.350 1.00 92.81 271 GLN A CA 1
ATOM 2284 C C . GLN A 1 271 ? -1.871 1.672 22.885 1.00 92.81 271 GLN A C 1
ATOM 2286 O O . GLN A 1 271 ? -2.308 2.615 23.541 1.00 92.81 271 GLN A O 1
ATOM 2291 N N . ASP A 1 272 ? -0.564 1.530 22.638 1.00 91.19 272 ASP A N 1
ATOM 2292 C CA . ASP A 1 272 ? 0.471 2.462 23.113 1.00 91.19 272 ASP A CA 1
ATOM 2293 C C . ASP A 1 272 ? 0.847 3.543 22.073 1.00 91.19 272 ASP A C 1
ATOM 2295 O O . ASP A 1 272 ? 1.764 4.338 22.311 1.00 91.19 272 ASP A O 1
ATOM 2299 N N . THR A 1 273 ? 0.117 3.623 20.952 1.00 88.69 273 THR A N 1
ATOM 2300 C CA . THR A 1 273 ? 0.323 4.653 19.920 1.00 88.69 273 THR A CA 1
ATOM 2301 C C . THR A 1 273 ? 0.268 6.076 20.493 1.00 88.69 273 THR A C 1
ATOM 2303 O O . THR A 1 273 ? -0.542 6.425 21.368 1.00 88.69 273 THR A O 1
ATOM 2306 N N . GLN A 1 274 ? 1.137 6.940 19.970 1.00 83.94 274 GLN A N 1
ATOM 2307 C CA . GLN A 1 274 ? 1.131 8.375 20.259 1.00 83.94 274 GLN A CA 1
ATOM 2308 C C . GLN A 1 274 ? 0.380 9.189 19.201 1.00 83.94 274 GLN A C 1
ATOM 2310 O O . GLN A 1 274 ? 0.117 10.370 19.417 1.00 83.94 274 GLN A O 1
ATOM 2315 N N . THR A 1 275 ? -0.024 8.573 18.088 1.00 83.94 275 THR A N 1
ATOM 2316 C CA . THR A 1 275 ? -0.711 9.276 17.008 1.00 83.94 275 THR A CA 1
ATOM 2317 C C . THR A 1 275 ? -2.196 9.437 17.328 1.00 83.94 275 THR A C 1
ATOM 2319 O O . THR A 1 275 ? -2.949 8.464 17.361 1.00 83.94 275 THR A O 1
ATOM 2322 N N . LEU A 1 276 ? -2.648 10.683 17.504 1.00 83.50 276 LEU A N 1
ATOM 2323 C CA . LEU A 1 276 ? -4.048 11.016 17.816 1.00 83.50 276 LEU A CA 1
ATOM 2324 C C . LEU A 1 276 ? -5.047 10.430 16.803 1.00 83.50 276 LEU A C 1
ATOM 2326 O O . LEU A 1 276 ? -6.093 9.909 17.183 1.00 83.50 276 LEU A O 1
ATOM 2330 N N . ILE A 1 277 ? -4.702 10.442 15.513 1.00 83.06 277 ILE A N 1
ATOM 2331 C CA . ILE A 1 277 ? -5.542 9.866 14.451 1.00 83.06 277 ILE A CA 1
ATOM 2332 C C . ILE A 1 277 ? -5.734 8.358 14.658 1.00 83.06 277 ILE A C 1
ATOM 2334 O O . ILE A 1 277 ? -6.853 7.857 14.536 1.00 83.06 277 ILE A O 1
ATOM 2338 N N . LEU A 1 278 ? -4.667 7.633 15.006 1.00 88.00 278 LEU A N 1
ATOM 2339 C CA . LEU A 1 278 ? -4.749 6.195 15.246 1.00 88.00 278 LEU A CA 1
ATOM 2340 C C . LEU A 1 278 ? -5.541 5.893 16.520 1.00 88.00 278 LEU A C 1
ATOM 2342 O O . LEU A 1 278 ? -6.386 5.003 16.514 1.00 88.00 278 LEU A O 1
ATOM 2346 N N . ARG A 1 279 ? -5.353 6.690 17.579 1.00 89.81 279 ARG A N 1
ATOM 2347 C CA . ARG A 1 279 ? -6.168 6.626 18.803 1.00 89.81 279 ARG A CA 1
ATOM 2348 C C . ARG A 1 279 ? -7.658 6.720 18.492 1.00 89.81 279 ARG A C 1
ATOM 2350 O O . ARG A 1 279 ? -8.425 5.868 18.932 1.00 89.81 279 ARG A O 1
ATOM 2357 N N . ARG A 1 280 ? -8.054 7.702 17.678 1.00 89.50 280 ARG A N 1
ATOM 2358 C CA . ARG A 1 280 ? -9.438 7.857 17.222 1.00 89.50 280 ARG A CA 1
ATOM 2359 C C . ARG A 1 280 ? -9.923 6.635 16.451 1.00 89.50 280 ARG A C 1
ATOM 2361 O O . ARG A 1 280 ? -10.969 6.092 16.788 1.00 89.50 280 ARG A O 1
ATOM 2368 N N . ALA A 1 281 ? -9.151 6.176 15.470 1.00 91.50 281 ALA A N 1
ATOM 2369 C CA . ALA A 1 281 ? -9.511 5.013 14.666 1.00 91.50 281 ALA A CA 1
ATOM 2370 C C . ALA A 1 281 ? -9.666 3.733 15.511 1.00 91.50 281 ALA A C 1
ATOM 2372 O O . ALA A 1 281 ? -10.532 2.907 15.222 1.00 91.50 281 ALA A O 1
ATOM 2373 N N . ILE A 1 282 ? -8.873 3.576 16.579 1.00 94.31 282 ILE A N 1
ATOM 2374 C CA . ILE A 1 282 ? -9.017 2.460 17.521 1.00 94.31 282 ILE A CA 1
ATOM 2375 C C . ILE A 1 282 ? -10.347 2.555 18.274 1.00 94.31 282 ILE A C 1
ATOM 2377 O O . ILE A 1 282 ? -11.058 1.556 18.328 1.00 94.31 282 ILE A O 1
ATOM 2381 N N . ILE A 1 283 ? -10.723 3.722 18.813 1.00 94.06 283 ILE A N 1
ATOM 2382 C CA . ILE A 1 283 ? -12.021 3.869 19.501 1.00 94.06 283 ILE A CA 1
ATOM 2383 C C . ILE A 1 283 ? -13.185 3.654 18.520 1.00 94.06 283 ILE A C 1
ATOM 2385 O O . ILE A 1 283 ? -14.153 2.978 18.863 1.00 94.06 283 ILE A O 1
ATOM 2389 N N . GLU A 1 284 ? -13.076 4.143 17.280 1.00 94.00 284 GLU A N 1
ATOM 2390 C CA . GLU A 1 284 ? -14.073 3.867 16.236 1.00 94.00 284 GLU A CA 1
ATOM 2391 C C . GLU A 1 284 ? -14.192 2.363 15.937 1.00 94.00 284 GLU A C 1
ATOM 2393 O O . GLU A 1 284 ? -15.303 1.872 15.743 1.00 94.00 284 GLU A O 1
ATOM 2398 N N . CYS A 1 285 ? -13.089 1.606 15.949 1.00 96.12 285 CYS A N 1
ATOM 2399 C CA . CYS A 1 285 ? -13.143 0.144 15.840 1.00 96.12 285 CYS A CA 1
ATOM 2400 C C . CYS A 1 285 ? -13.779 -0.506 17.071 1.00 96.12 285 CYS A C 1
ATOM 2402 O O . CYS A 1 285 ? -14.613 -1.390 16.900 1.00 96.12 285 CYS A O 1
ATOM 2404 N N . ILE A 1 286 ? -13.439 -0.054 18.287 1.00 97.06 286 ILE A N 1
ATOM 2405 C CA . ILE A 1 286 ? -14.034 -0.565 19.533 1.00 97.06 286 ILE A CA 1
ATOM 2406 C C . ILE A 1 286 ? -15.554 -0.424 19.492 1.00 97.06 286 ILE A C 1
ATOM 2408 O O . ILE A 1 286 ? -16.249 -1.383 19.796 1.00 97.06 286 ILE A O 1
ATOM 2412 N N . LYS A 1 287 ? -16.067 0.720 19.030 1.00 96.00 287 LYS A N 1
ATOM 2413 C CA . LYS A 1 287 ? -17.509 0.944 18.865 1.00 96.00 287 LYS A CA 1
ATOM 2414 C C . LYS A 1 287 ? -18.195 -0.119 17.984 1.00 96.00 287 LYS A C 1
ATOM 2416 O O . LYS A 1 287 ? -19.371 -0.391 18.159 1.00 96.00 287 LYS A O 1
ATOM 2421 N N . ASN A 1 288 ? -17.489 -0.707 17.016 1.00 96.44 288 ASN A N 1
ATOM 2422 C CA . ASN A 1 288 ? -18.067 -1.693 16.093 1.00 96.44 288 ASN A CA 1
ATOM 2423 C C . ASN A 1 288 ? -17.911 -3.147 16.580 1.00 96.44 288 ASN A C 1
A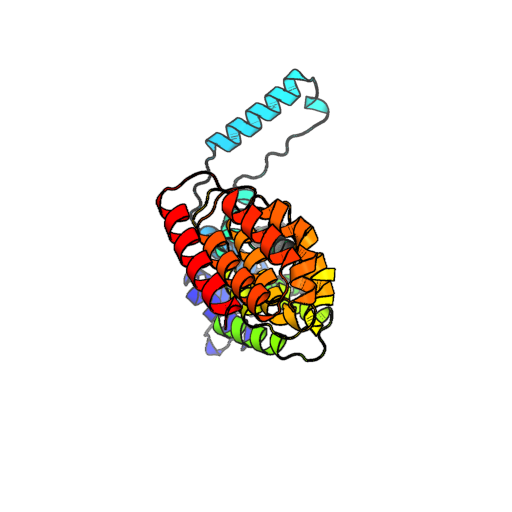TOM 2425 O O . ASN A 1 288 ? -18.340 -4.067 15.884 1.00 96.44 288 ASN A O 1
ATOM 2429 N N . LEU A 1 289 ? -17.298 -3.372 17.748 1.00 98.06 289 LEU A N 1
ATOM 2430 C CA . LEU A 1 289 ? -17.258 -4.692 18.377 1.00 98.06 289 LEU A CA 1
ATOM 2431 C C . LEU A 1 289 ? -18.632 -5.047 18.977 1.00 98.06 289 LEU A C 1
ATOM 2433 O O . LEU A 1 289 ? -19.371 -4.152 19.388 1.00 98.06 289 LEU A O 1
ATOM 2437 N N . PRO A 1 290 ? -18.964 -6.344 19.110 1.00 97.94 290 PRO A N 1
ATOM 2438 C CA . PRO A 1 290 ? -20.091 -6.775 19.931 1.00 97.94 290 PRO A CA 1
ATOM 2439 C C . PRO A 1 290 ? -19.928 -6.295 21.379 1.00 97.94 290 PRO A C 1
ATOM 2441 O O . PRO A 1 290 ? -18.803 -6.204 21.878 1.00 97.94 290 PRO A O 1
ATOM 2444 N N . ILE A 1 291 ? -21.035 -6.030 22.074 1.00 96.81 291 ILE A N 1
ATOM 2445 C CA . ILE A 1 291 ? -21.003 -5.386 23.396 1.00 96.81 291 ILE A CA 1
ATOM 2446 C C . ILE A 1 291 ? -20.169 -6.167 24.430 1.00 96.81 291 ILE A C 1
ATOM 2448 O O . ILE A 1 291 ? -19.325 -5.580 25.107 1.00 96.81 291 ILE A O 1
ATOM 2452 N N . ASP A 1 292 ? -20.268 -7.500 24.434 1.00 96.50 292 ASP A N 1
ATOM 2453 C CA . ASP A 1 292 ? -19.470 -8.403 25.280 1.00 96.50 292 ASP A CA 1
ATOM 2454 C C . ASP A 1 292 ? -17.952 -8.261 25.068 1.00 96.50 292 ASP A C 1
ATOM 2456 O O . ASP A 1 292 ? -17.143 -8.662 25.907 1.00 96.50 292 ASP A O 1
ATOM 2460 N N . TYR A 1 293 ? -17.539 -7.740 23.913 1.00 98.00 293 TYR A N 1
ATOM 2461 C CA . TYR A 1 293 ? -16.144 -7.475 23.579 1.00 98.00 293 TYR A CA 1
ATOM 2462 C C . TYR A 1 293 ? -15.744 -6.037 23.870 1.00 98.00 293 TYR A C 1
ATOM 2464 O O . TYR A 1 293 ? -14.606 -5.815 24.284 1.00 98.00 293 TYR A O 1
ATOM 2472 N N . VAL A 1 294 ? -16.663 -5.079 23.730 1.00 97.62 294 VAL A N 1
ATOM 2473 C CA . VAL A 1 294 ? -16.455 -3.697 24.183 1.00 97.62 294 VAL A CA 1
ATOM 2474 C C . VAL A 1 294 ? -16.068 -3.687 25.663 1.00 97.62 294 VAL A C 1
ATOM 2476 O O . VAL A 1 294 ? -15.079 -3.063 26.035 1.00 97.62 294 VAL A O 1
ATOM 2479 N N . THR A 1 295 ? -16.741 -4.470 26.509 1.00 96.38 295 THR A N 1
ATOM 2480 C CA . THR A 1 295 ? -16.429 -4.538 27.951 1.00 96.38 295 THR A CA 1
ATOM 2481 C C . THR A 1 295 ? -15.035 -5.105 28.270 1.00 96.38 295 THR A C 1
ATOM 2483 O O . THR A 1 295 ? -14.496 -4.888 29.362 1.00 96.38 295 THR A O 1
ATOM 2486 N N . LYS A 1 296 ? -14.383 -5.769 27.305 1.00 97.12 296 LYS A N 1
ATOM 2487 C CA . LYS A 1 296 ? -13.008 -6.286 27.420 1.00 97.12 296 LYS A CA 1
ATOM 2488 C C . LYS A 1 296 ? -11.940 -5.240 27.071 1.00 97.12 296 LYS A C 1
ATOM 2490 O O . LYS A 1 296 ? -10.755 -5.487 27.304 1.00 97.12 296 LYS A O 1
ATOM 2495 N N . THR A 1 297 ? -12.307 -4.055 26.570 1.00 96.94 297 THR A N 1
ATOM 2496 C CA . THR A 1 297 ? -11.347 -3.038 26.095 1.00 96.94 297 THR A CA 1
ATOM 2497 C C . THR A 1 297 ? -10.863 -2.066 27.177 1.00 96.94 297 THR A C 1
ATOM 2499 O O . THR A 1 297 ? -10.215 -1.076 26.840 1.00 96.94 297 THR A O 1
ATOM 2502 N N . ASP A 1 298 ? -11.124 -2.317 28.471 1.00 94.31 298 ASP A N 1
ATOM 2503 C CA . ASP A 1 298 ? -10.755 -1.417 29.591 1.00 94.31 298 ASP A CA 1
ATOM 2504 C C . ASP A 1 298 ? -9.294 -0.944 29.510 1.00 94.31 298 ASP A C 1
ATOM 2506 O O . ASP A 1 298 ? -8.993 0.249 29.587 1.00 94.31 298 ASP A O 1
ATOM 2510 N N . LYS A 1 299 ? -8.370 -1.895 29.317 1.00 94.94 299 LYS A N 1
ATOM 2511 C CA . LYS A 1 299 ? -6.930 -1.615 29.251 1.00 94.94 299 LYS A CA 1
ATOM 2512 C C . LYS A 1 299 ? -6.573 -0.742 28.047 1.00 94.94 299 LYS A C 1
ATOM 2514 O O . LYS A 1 299 ? -5.777 0.183 28.200 1.00 94.94 299 LYS A O 1
ATOM 2519 N N . ILE A 1 300 ? -7.180 -1.017 26.892 1.00 95.56 300 ILE A N 1
ATOM 2520 C CA . ILE A 1 300 ? -6.943 -0.289 25.641 1.00 95.56 300 ILE A CA 1
ATOM 2521 C C . ILE A 1 300 ? -7.452 1.147 25.781 1.00 95.56 300 ILE A C 1
ATOM 2523 O O . ILE A 1 300 ? -6.693 2.089 25.558 1.00 95.56 300 ILE A O 1
ATOM 2527 N N . LEU A 1 301 ? -8.700 1.323 26.231 1.00 93.81 301 LEU A N 1
ATOM 2528 C CA . LEU A 1 301 ? -9.308 2.643 26.415 1.00 93.81 301 LEU A CA 1
ATOM 2529 C C . LEU A 1 301 ? -8.466 3.499 27.363 1.00 93.81 301 LEU A C 1
ATOM 2531 O O . LEU A 1 301 ? -8.040 4.578 26.968 1.00 93.81 301 LEU A O 1
ATOM 2535 N N . LYS A 1 302 ? -8.094 2.980 28.542 1.00 91.56 302 LYS A N 1
ATOM 2536 C CA . LYS A 1 302 ? -7.235 3.695 29.509 1.00 91.56 302 LYS A CA 1
ATOM 2537 C C . LYS A 1 302 ? -5.890 4.145 28.938 1.00 91.56 302 LYS A C 1
ATOM 2539 O O . LYS A 1 302 ? -5.334 5.140 29.400 1.00 91.56 302 LYS A O 1
ATOM 2544 N N . ARG A 1 303 ? -5.312 3.390 27.999 1.00 91.19 303 ARG A N 1
ATOM 2545 C CA . ARG A 1 303 ? -4.033 3.736 27.360 1.00 91.19 303 ARG A CA 1
ATOM 2546 C C . ARG A 1 303 ? -4.206 4.843 26.327 1.00 91.19 303 ARG A C 1
ATOM 2548 O O . ARG A 1 303 ? -3.431 5.798 26.330 1.00 91.19 303 ARG A O 1
ATOM 2555 N N . ILE A 1 304 ? -5.244 4.732 25.511 1.00 88.38 304 ILE A N 1
ATOM 2556 C CA . ILE A 1 304 ? -5.525 5.619 24.382 1.00 88.38 304 ILE A CA 1
ATOM 2557 C C . ILE A 1 304 ? -6.049 6.983 24.841 1.00 88.38 304 ILE A C 1
ATOM 2559 O O . ILE A 1 304 ? -5.707 8.008 24.256 1.00 88.38 304 ILE A O 1
ATOM 2563 N N . THR A 1 305 ? -6.815 7.031 25.928 1.00 84.88 305 THR A N 1
ATOM 2564 C CA . THR A 1 305 ? -7.449 8.255 26.440 1.00 84.88 305 THR A CA 1
ATOM 2565 C C . THR A 1 305 ? -6.578 9.040 27.424 1.00 84.88 305 THR A C 1
ATOM 2567 O O . THR A 1 305 ? -7.089 9.860 28.178 1.00 84.88 305 THR A O 1
ATOM 2570 N N . LYS A 1 306 ? -5.259 8.814 27.468 1.00 80.19 306 LYS A N 1
ATOM 2571 C CA . LYS A 1 306 ? -4.357 9.560 28.372 1.00 80.19 306 LYS A CA 1
ATOM 2572 C C . LYS A 1 306 ? -4.237 11.053 28.046 1.00 80.19 306 LYS A C 1
ATOM 2574 O O . LYS A 1 306 ? -3.748 11.811 28.878 1.00 80.19 306 LYS A O 1
ATOM 2579 N N . SER A 1 307 ? -4.635 11.469 26.847 1.00 71.81 307 SER A N 1
ATOM 2580 C CA . SER A 1 307 ? -4.549 12.856 26.385 1.00 71.81 307 SER A CA 1
ATOM 2581 C C . SER A 1 307 ? -5.941 13.344 25.974 1.00 71.81 307 SER A C 1
ATOM 2583 O O . SER A 1 307 ? -6.618 12.612 25.249 1.00 71.81 307 SER A O 1
ATOM 2585 N N . PRO A 1 308 ? -6.382 14.533 26.422 1.00 65.94 308 PRO A N 1
ATOM 2586 C CA . PRO A 1 308 ? -7.688 15.075 26.064 1.00 65.94 308 PRO A CA 1
ATOM 2587 C C . PRO A 1 308 ? -7.791 15.351 24.564 1.00 65.94 308 PRO A C 1
ATOM 2589 O O . PRO A 1 308 ? -6.982 16.080 23.999 1.00 65.94 308 PRO A O 1
ATOM 2592 N N . ASP A 1 309 ? -8.811 14.768 23.936 1.00 75.62 309 ASP A N 1
ATOM 2593 C CA . ASP A 1 309 ? -9.216 15.036 22.555 1.00 75.62 309 ASP A CA 1
ATOM 2594 C C . ASP A 1 309 ? -10.752 15.027 22.484 1.00 75.62 309 ASP A C 1
ATOM 2596 O O . ASP A 1 309 ? -11.412 14.036 22.816 1.00 75.62 309 ASP A O 1
ATOM 2600 N N . ILE A 1 310 ? -11.329 16.158 22.074 1.00 74.19 310 ILE A N 1
ATOM 2601 C CA . ILE A 1 310 ? -12.779 16.373 21.972 1.00 74.19 310 ILE A CA 1
ATOM 2602 C C . ILE A 1 310 ? -13.415 15.368 20.999 1.00 74.19 310 ILE A C 1
ATOM 2604 O O . ILE A 1 310 ? -14.520 14.887 21.250 1.00 74.19 310 ILE A O 1
ATOM 2608 N N . ALA A 1 311 ? -12.722 14.991 19.920 1.00 77.00 311 ALA A N 1
ATOM 2609 C CA . ALA A 1 311 ? -13.251 14.030 18.956 1.00 77.00 311 ALA A CA 1
ATOM 2610 C C . ALA A 1 311 ? -13.425 12.635 19.579 1.00 77.00 311 ALA A C 1
ATOM 2612 O O . ALA A 1 311 ? -14.424 11.964 19.312 1.00 77.00 311 ALA A O 1
ATOM 2613 N N . LEU A 1 312 ? -12.509 12.224 20.468 1.00 83.25 312 LEU A N 1
ATOM 2614 C CA . LEU A 1 312 ? -12.631 10.961 21.206 1.00 83.25 312 LEU A CA 1
ATOM 2615 C C . LEU A 1 312 ? -13.851 10.971 22.131 1.00 83.25 312 LEU A C 1
ATOM 2617 O O . LEU A 1 312 ? -14.532 9.955 22.242 1.00 83.25 312 LEU A O 1
ATOM 2621 N N . HIS A 1 313 ? -14.171 12.113 22.750 1.00 83.50 313 HIS A N 1
ATOM 2622 C CA . HIS A 1 313 ? -15.337 12.222 23.629 1.00 83.50 313 HIS A CA 1
ATOM 2623 C C . HIS A 1 313 ? -16.639 11.923 22.891 1.00 83.50 313 HIS A C 1
ATOM 2625 O O . HIS A 1 313 ? -17.497 11.249 23.452 1.00 83.50 313 HIS A O 1
ATOM 2631 N N . SER A 1 314 ? -16.797 12.395 21.650 1.00 85.88 314 SER A N 1
ATOM 2632 C CA . SER A 1 314 ? -18.007 12.120 20.866 1.00 85.88 314 SER A CA 1
ATOM 2633 C C . SER A 1 314 ? -18.212 10.619 20.656 1.00 85.88 314 SER A C 1
ATOM 2635 O O . SER A 1 314 ? -19.302 10.111 20.891 1.00 85.88 314 SER A O 1
ATOM 2637 N N . ILE A 1 315 ? -17.151 9.895 20.293 1.00 90.19 315 ILE A N 1
ATOM 2638 C CA . ILE A 1 315 ? -17.232 8.450 20.041 1.00 90.19 315 ILE A CA 1
ATOM 2639 C C . ILE A 1 315 ? -17.460 7.684 21.352 1.00 90.19 315 ILE A C 1
ATOM 2641 O O . ILE A 1 315 ? -18.247 6.742 21.390 1.00 90.19 315 ILE A O 1
ATOM 2645 N N . LEU A 1 316 ? -16.826 8.107 22.453 1.00 91.38 316 LEU A N 1
ATOM 2646 C CA . LEU A 1 316 ? -17.063 7.519 23.776 1.00 91.38 316 LEU A CA 1
ATOM 2647 C C . LEU A 1 316 ? -18.507 7.725 24.255 1.00 91.38 316 LEU A C 1
ATOM 2649 O O . LEU A 1 316 ? -19.059 6.817 24.866 1.00 91.38 316 LEU A O 1
ATOM 2653 N N . LYS A 1 317 ? -19.139 8.872 23.955 1.00 90.50 317 LYS A N 1
ATOM 2654 C CA . LYS A 1 317 ? -20.570 9.087 24.243 1.00 90.50 317 LYS A CA 1
ATOM 2655 C C . LYS A 1 317 ? -21.436 8.054 23.530 1.00 90.50 317 LYS A C 1
ATOM 2657 O O . LYS A 1 317 ? -22.346 7.518 24.148 1.00 90.50 317 LYS A O 1
ATOM 2662 N N . GLU A 1 318 ? -21.141 7.766 22.266 1.00 92.19 318 GLU A N 1
ATOM 2663 C CA . GLU A 1 318 ? -21.866 6.751 21.494 1.00 92.19 318 GLU A CA 1
ATOM 2664 C C . GLU A 1 318 ? -21.696 5.357 22.119 1.00 92.19 318 GLU A C 1
ATOM 2666 O O . GLU A 1 318 ? -22.691 4.693 22.371 1.00 92.19 318 GLU A O 1
ATOM 2671 N N . ILE A 1 319 ? -20.472 4.973 22.506 1.00 94.69 319 ILE A N 1
ATOM 2672 C CA . ILE A 1 319 ? -20.226 3.706 23.223 1.00 94.69 319 ILE A CA 1
ATOM 2673 C C . ILE A 1 319 ? -20.996 3.654 24.556 1.00 94.69 319 ILE A C 1
ATOM 2675 O O . ILE A 1 319 ? -21.543 2.618 24.920 1.00 94.69 319 ILE A O 1
ATOM 2679 N N . CYS A 1 320 ? -21.059 4.761 25.301 1.00 93.81 320 CYS A N 1
ATOM 2680 C CA . CYS A 1 320 ? -21.831 4.831 26.542 1.00 93.81 320 CYS A CA 1
ATOM 2681 C C . CYS A 1 320 ? -23.333 4.603 26.314 1.00 93.81 320 CYS A C 1
ATOM 2683 O O . CYS A 1 320 ? -23.964 3.968 27.155 1.00 93.81 320 CYS A O 1
ATOM 2685 N N . LEU A 1 321 ? -23.903 5.104 25.212 1.00 92.25 321 LEU A N 1
ATOM 2686 C CA . LEU A 1 321 ? -25.304 4.841 24.862 1.00 92.25 321 LEU A CA 1
ATOM 2687 C C . LEU A 1 321 ? -25.522 3.352 24.586 1.00 92.25 321 LEU A C 1
ATOM 2689 O O . LEU A 1 321 ? -26.423 2.764 25.179 1.00 92.25 321 LEU A O 1
ATOM 2693 N N . ASP A 1 322 ? -24.640 2.730 23.800 1.00 93.44 322 ASP A N 1
ATOM 2694 C CA . ASP A 1 322 ? -24.717 1.295 23.505 1.00 93.44 322 ASP A CA 1
ATOM 2695 C C . ASP A 1 322 ? -24.624 0.449 24.797 1.00 93.44 322 ASP A C 1
ATOM 2697 O O . ASP A 1 322 ? -25.360 -0.523 24.972 1.00 93.44 322 ASP A O 1
ATOM 2701 N N . LEU A 1 323 ? -23.768 0.833 25.754 1.00 94.12 323 LEU A N 1
ATOM 2702 C CA . LEU A 1 323 ? -23.657 0.159 27.059 1.00 94.12 323 LEU A CA 1
ATOM 2703 C C . LEU A 1 323 ? -24.917 0.312 27.919 1.00 94.12 323 LEU A C 1
ATOM 2705 O O . LEU A 1 323 ? -25.286 -0.626 28.622 1.00 94.12 323 LEU A O 1
ATOM 2709 N N . ILE A 1 324 ? -25.579 1.472 27.871 1.00 92.44 324 ILE A N 1
ATOM 2710 C CA . ILE A 1 324 ? -26.848 1.703 28.576 1.00 92.44 324 ILE A CA 1
ATOM 2711 C C . ILE A 1 324 ? -27.936 0.792 28.014 1.00 92.44 324 ILE A C 1
ATOM 2713 O O . ILE A 1 324 ? -28.609 0.107 28.782 1.00 92.44 324 ILE A O 1
ATOM 2717 N N . GLU A 1 325 ? -28.073 0.748 26.687 1.00 92.44 325 GLU A N 1
ATOM 2718 C CA . GLU A 1 325 ? -29.074 -0.081 26.006 1.00 92.44 325 GLU A CA 1
ATOM 2719 C C . GLU A 1 325 ? -28.907 -1.573 26.326 1.00 92.44 325 GLU A C 1
ATOM 2721 O O . GLU A 1 325 ? -29.892 -2.304 26.417 1.00 92.44 325 GLU A O 1
ATOM 2726 N N . ASN A 1 326 ? -27.671 -2.014 26.571 1.00 94.06 326 ASN A N 1
ATOM 2727 C CA . ASN A 1 326 ? -27.339 -3.398 26.905 1.00 94.06 326 ASN A CA 1
ATOM 2728 C C . ASN A 1 326 ? -27.154 -3.650 28.415 1.00 94.06 326 ASN A C 1
ATOM 2730 O O . ASN A 1 326 ? -26.754 -4.742 28.805 1.00 94.06 326 ASN A O 1
ATOM 2734 N N . SER A 1 327 ? -27.472 -2.680 29.283 1.00 93.50 327 SER A N 1
ATOM 2735 C CA . SER A 1 327 ? -27.360 -2.799 30.751 1.00 93.50 327 SER A CA 1
ATOM 2736 C C . SER A 1 327 ? -25.947 -3.115 31.285 1.00 93.50 327 SER A C 1
ATOM 2738 O O . SER A 1 327 ? -25.793 -3.656 32.380 1.00 93.50 327 SER A O 1
ATOM 2740 N N . GLU A 1 328 ? -24.898 -2.714 30.566 1.00 95.25 328 GLU A N 1
ATOM 2741 C CA . GLU A 1 328 ? -23.486 -2.928 30.927 1.00 95.25 328 GLU A CA 1
ATOM 2742 C C . GLU A 1 328 ? -22.950 -1.822 31.861 1.00 95.25 328 GLU A C 1
ATOM 2744 O O . GLU A 1 328 ? -22.008 -1.078 31.555 1.00 95.25 328 GLU A O 1
ATOM 2749 N N . ILE A 1 329 ? -23.582 -1.685 33.032 1.00 93.00 329 ILE A N 1
ATOM 2750 C CA . ILE A 1 329 ? -23.392 -0.551 33.956 1.00 93.00 329 ILE A CA 1
ATOM 2751 C C . ILE A 1 329 ? -21.970 -0.482 34.539 1.00 93.00 329 ILE A C 1
ATOM 2753 O O . ILE A 1 329 ? -21.387 0.603 34.624 1.00 93.00 329 ILE A O 1
ATOM 2757 N N . ASP A 1 330 ? -21.374 -1.625 34.887 1.00 93.88 330 ASP A N 1
ATOM 2758 C CA . ASP A 1 330 ? -20.026 -1.682 35.476 1.00 93.88 330 ASP A CA 1
ATOM 2759 C C . ASP A 1 330 ? -18.952 -1.145 34.522 1.00 93.88 330 ASP A C 1
ATOM 2761 O O . ASP A 1 330 ? -17.947 -0.556 34.940 1.00 93.88 330 ASP A O 1
ATOM 2765 N N . PHE A 1 331 ? -19.126 -1.372 33.218 1.00 94.88 331 PHE A N 1
ATOM 2766 C CA . PHE A 1 331 ? -18.197 -0.877 32.211 1.00 94.88 331 PHE A CA 1
ATOM 2767 C C . PHE A 1 331 ? -18.493 0.575 31.831 1.00 94.88 331 PHE A C 1
ATOM 2769 O O . PHE A 1 331 ? -17.556 1.366 31.688 1.00 94.88 331 PHE A O 1
ATOM 2776 N N . LEU A 1 332 ? -19.773 0.957 31.771 1.00 93.88 332 LEU A N 1
ATOM 2777 C CA . LEU A 1 332 ? -20.199 2.347 31.608 1.00 93.88 332 LEU A CA 1
ATOM 2778 C C . LEU A 1 332 ? -19.551 3.262 32.657 1.00 93.88 332 LEU A C 1
ATOM 2780 O O . LEU A 1 332 ? -18.985 4.297 32.303 1.00 93.88 332 LEU A O 1
ATOM 2784 N N . GLU A 1 333 ? -19.551 2.863 33.934 1.00 92.38 333 GLU A N 1
ATOM 2785 C CA . GLU A 1 333 ? -18.918 3.638 35.010 1.00 92.38 333 GLU A CA 1
ATOM 2786 C C . GLU A 1 333 ? -17.423 3.887 34.733 1.00 92.38 333 GLU A C 1
ATOM 2788 O O . GLU A 1 333 ? -16.904 4.984 34.969 1.00 92.38 333 GLU A O 1
ATOM 2793 N N . LYS A 1 334 ? -16.713 2.888 34.189 1.00 93.56 334 LYS A N 1
ATOM 2794 C CA . LYS A 1 334 ? -15.288 3.007 33.841 1.00 93.56 334 LYS A CA 1
ATOM 2795 C C . LYS A 1 334 ? -15.069 4.006 32.708 1.00 93.56 334 LYS A C 1
ATOM 2797 O O . LYS A 1 334 ? -14.162 4.833 32.819 1.00 93.56 334 LYS A O 1
ATOM 2802 N N . ILE A 1 335 ? -15.891 3.970 31.657 1.00 91.38 335 ILE A N 1
ATOM 2803 C CA . ILE A 1 335 ? -15.789 4.932 30.548 1.00 91.38 335 ILE A CA 1
ATOM 2804 C C . ILE A 1 335 ? -16.117 6.346 31.027 1.00 91.38 335 ILE A C 1
ATOM 2806 O O . ILE A 1 335 ? -15.371 7.275 30.722 1.00 91.38 335 ILE A O 1
ATOM 2810 N N . LEU A 1 336 ? -17.164 6.521 31.835 1.00 90.00 336 LEU A N 1
ATOM 2811 C CA . LEU A 1 336 ? -17.503 7.829 32.394 1.00 90.00 336 LEU A CA 1
ATOM 2812 C C . LEU A 1 336 ? -16.348 8.394 33.227 1.00 90.00 336 LEU A C 1
ATOM 2814 O O . LEU A 1 336 ? -15.984 9.553 33.046 1.00 90.00 336 LEU A O 1
ATOM 2818 N N . LYS A 1 337 ? -15.696 7.583 34.072 1.00 89.25 337 LYS A N 1
ATOM 2819 C CA . LYS A 1 337 ? -14.494 8.008 34.819 1.00 89.25 337 LYS A CA 1
ATOM 2820 C C . LYS A 1 337 ? -13.363 8.467 33.899 1.00 89.25 337 LYS A C 1
ATOM 2822 O O . LYS A 1 337 ? -12.706 9.459 34.205 1.00 89.25 337 LYS A O 1
ATOM 2827 N N . ILE A 1 338 ? -13.145 7.773 32.780 1.00 88.12 338 ILE A N 1
ATOM 2828 C CA . ILE A 1 338 ? -12.175 8.190 31.760 1.00 88.12 338 ILE A CA 1
ATOM 2829 C C . ILE A 1 338 ? -12.568 9.556 31.189 1.00 88.12 338 ILE A C 1
ATOM 2831 O O . ILE A 1 338 ? -11.749 10.473 31.201 1.00 88.12 338 ILE A O 1
ATOM 2835 N N . MET A 1 339 ? -13.822 9.720 30.765 1.00 85.69 339 MET A N 1
ATOM 2836 C CA . MET A 1 339 ? -14.327 10.978 30.207 1.00 85.69 339 MET A CA 1
ATOM 2837 C C . MET A 1 339 ? -14.244 12.146 31.203 1.00 85.69 339 MET A C 1
ATOM 2839 O O . MET A 1 339 ? -13.899 13.260 30.829 1.00 85.69 339 MET A O 1
ATOM 2843 N N . PHE A 1 340 ? -14.494 11.905 32.489 1.00 82.31 340 PHE A N 1
ATOM 2844 C CA . PHE A 1 340 ? -14.372 12.926 33.534 1.00 82.31 340 PHE A CA 1
ATOM 2845 C C . PHE A 1 340 ? -12.926 13.244 33.932 1.00 82.31 340 PHE A C 1
ATOM 2847 O O . PHE A 1 340 ? -12.673 14.274 34.554 1.00 82.31 340 PHE A O 1
ATOM 2854 N N . SER A 1 341 ? -11.968 12.375 33.601 1.00 81.31 341 SER A N 1
ATOM 2855 C CA . SER A 1 341 ? -10.553 12.599 33.921 1.00 81.31 341 SER A CA 1
ATOM 2856 C C . SER A 1 341 ? -9.878 13.635 33.017 1.00 81.31 341 SER A C 1
ATOM 2858 O O . SER A 1 341 ? -8.803 14.138 33.355 1.00 81.31 341 SER A O 1
ATOM 2860 N N . PHE A 1 342 ? -10.511 13.987 31.896 1.00 75.56 342 PHE A N 1
ATOM 2861 C CA . PHE A 1 342 ? -10.046 15.037 31.003 1.00 75.56 342 PHE A CA 1
ATOM 2862 C C . PHE A 1 342 ? -10.214 16.408 31.677 1.00 75.56 342 PHE A C 1
ATOM 2864 O O . PHE A 1 342 ? -11.284 17.012 31.669 1.00 75.56 342 PHE A O 1
ATOM 2871 N N . LYS A 1 343 ? -9.138 16.898 32.302 1.00 62.72 343 LYS A N 1
ATOM 2872 C CA . LYS A 1 343 ? -9.043 18.292 32.752 1.00 62.72 343 LYS A CA 1
ATOM 2873 C C . LYS A 1 343 ? -9.012 19.199 31.512 1.00 62.72 343 LYS A C 1
ATOM 2875 O O . LYS A 1 343 ? -8.277 18.901 30.580 1.00 62.72 343 LYS A O 1
ATOM 2880 N N . ASP A 1 344 ? -9.784 20.285 31.548 1.00 54.41 344 ASP A N 1
ATOM 2881 C CA . ASP A 1 344 ? -9.916 21.358 30.541 1.00 54.41 344 ASP A CA 1
ATOM 2882 C C . ASP A 1 344 ? -10.928 21.172 29.393 1.00 54.41 344 ASP A C 1
ATOM 2884 O O . ASP A 1 344 ? -10.639 20.699 28.298 1.00 54.41 344 ASP A O 1
ATOM 2888 N N . THR A 1 345 ? -12.150 21.662 29.619 1.00 51.09 345 THR A N 1
ATOM 2889 C CA . THR A 1 345 ? -12.682 22.931 29.061 1.00 51.09 345 THR A CA 1
ATOM 2890 C C . THR A 1 345 ? -14.091 23.138 29.634 1.00 51.09 345 THR A C 1
ATOM 2892 O O . THR A 1 345 ? -14.857 22.186 29.745 1.00 51.09 345 THR A O 1
ATOM 2895 N N . SER A 1 346 ? -14.473 24.358 30.023 1.00 53.88 346 SER A N 1
ATOM 2896 C CA . SER A 1 346 ? -15.799 24.657 30.611 1.00 53.88 346 SER A CA 1
ATOM 2897 C C . SER A 1 346 ? -16.985 24.197 29.743 1.00 53.88 346 SER A C 1
ATOM 2899 O O . SER A 1 346 ? -18.031 23.841 30.278 1.00 53.88 346 SER A O 1
ATOM 2901 N N . GLN A 1 347 ? -16.791 24.136 28.422 1.00 56.47 347 GLN A N 1
ATOM 2902 C CA . GLN A 1 347 ? -17.748 23.616 27.441 1.00 56.47 347 GLN A CA 1
ATOM 2903 C C . GLN A 1 347 ? -17.991 22.097 27.585 1.00 56.47 347 GLN A C 1
ATOM 2905 O O . GLN A 1 347 ? -19.124 21.633 27.492 1.00 56.47 347 GLN A O 1
ATOM 2910 N N . SER A 1 348 ? -16.933 21.324 27.864 1.00 59.41 348 SER A N 1
ATOM 2911 C CA . SER A 1 348 ? -16.981 19.860 27.999 1.00 59.41 348 SER A CA 1
ATOM 2912 C C . SER A 1 348 ? -17.878 19.424 29.160 1.00 59.41 348 SER A C 1
ATOM 2914 O O . SER A 1 348 ? -18.683 18.505 29.014 1.00 59.41 348 SER A O 1
ATOM 2916 N N . SER A 1 349 ? -17.804 20.130 30.292 1.00 63.62 349 SER A N 1
ATOM 2917 C CA . SER A 1 349 ? -18.560 19.798 31.503 1.00 63.62 349 SER A CA 1
ATOM 2918 C C . SER A 1 349 ? -20.073 19.939 31.322 1.00 63.62 349 SER A C 1
ATOM 2920 O O . SER A 1 349 ? -20.823 19.083 31.787 1.00 63.62 349 SER A O 1
ATOM 2922 N N . GLU A 1 350 ? -20.534 20.991 30.637 1.00 69.00 350 GLU A N 1
ATOM 2923 C CA . GLU A 1 350 ? -21.964 21.210 30.388 1.00 69.00 350 GLU A CA 1
ATOM 2924 C C . GLU A 1 350 ? -22.517 20.189 29.380 1.00 69.00 350 GLU A C 1
ATOM 2926 O O . GLU A 1 350 ? -23.586 19.614 29.595 1.00 69.00 350 GLU A O 1
ATOM 2931 N N . ASP A 1 351 ? -21.749 19.878 28.331 1.00 68.69 351 ASP A N 1
ATOM 2932 C CA . ASP A 1 351 ? -22.099 18.850 27.348 1.00 68.69 351 ASP A CA 1
ATOM 2933 C C . ASP A 1 351 ? -22.113 17.436 27.945 1.00 68.69 351 ASP A C 1
ATOM 2935 O O . ASP A 1 351 ? -22.909 16.591 27.519 1.00 68.69 351 ASP A O 1
ATOM 2939 N N . LEU A 1 352 ? -21.244 17.153 28.921 1.00 67.56 352 LEU A N 1
ATOM 2940 C CA . LEU A 1 352 ? -21.262 15.891 29.660 1.00 67.56 352 LEU A CA 1
ATOM 2941 C C . LEU A 1 352 ? -22.464 15.811 30.605 1.00 67.56 352 LEU A C 1
ATOM 2943 O O . LEU A 1 352 ? -23.104 14.767 30.686 1.00 67.56 352 LEU A O 1
ATOM 2947 N N . LEU A 1 353 ? -22.809 16.910 31.282 1.00 70.62 353 LEU A N 1
ATOM 2948 C CA . LEU A 1 353 ? -23.997 17.001 32.136 1.00 70.62 353 LEU A CA 1
ATOM 2949 C C . LEU A 1 353 ? -25.287 16.788 31.336 1.00 70.62 353 LEU A C 1
ATOM 2951 O O . LEU A 1 353 ? -26.136 15.996 31.742 1.00 70.62 353 LEU A O 1
ATOM 2955 N N . ARG A 1 354 ? -25.421 17.428 30.168 1.00 75.25 354 ARG A N 1
ATOM 2956 C CA . ARG A 1 354 ? -26.559 17.212 29.255 1.00 75.25 354 ARG A CA 1
ATOM 2957 C C . ARG A 1 354 ? -26.623 15.772 28.748 1.00 75.25 354 ARG A C 1
ATOM 2959 O O . ARG A 1 354 ? -27.709 15.194 28.677 1.00 75.25 354 ARG A O 1
ATOM 2966 N N . PHE A 1 355 ? -25.470 15.182 28.431 1.00 75.75 355 PHE A N 1
ATOM 2967 C CA . PHE A 1 355 ? -25.381 13.772 28.057 1.00 75.75 355 PHE A CA 1
ATOM 2968 C C . PHE A 1 355 ? -25.853 12.858 29.194 1.00 75.75 355 PHE A C 1
ATOM 2970 O O . PHE A 1 355 ? -26.722 12.022 28.970 1.00 75.75 355 PHE A O 1
ATOM 2977 N N . LEU A 1 356 ? -25.360 13.062 30.419 1.00 74.62 356 LEU A N 1
ATOM 2978 C CA . LEU A 1 356 ? -25.768 12.279 31.585 1.00 74.62 356 LEU A CA 1
ATOM 2979 C C . LEU A 1 356 ? -27.260 12.409 31.885 1.00 74.62 356 LEU A C 1
ATOM 2981 O O . LEU A 1 356 ? -27.898 11.404 32.168 1.00 74.62 356 LEU A O 1
ATOM 2985 N N . LEU A 1 357 ? -27.838 13.607 31.767 1.00 73.69 357 LEU A N 1
ATOM 2986 C CA . LEU A 1 357 ? -29.284 13.802 31.911 1.00 73.69 357 LEU A CA 1
ATOM 2987 C C . LEU A 1 357 ? -30.076 13.013 30.856 1.00 73.69 357 LEU A C 1
ATOM 2989 O O . LEU A 1 357 ? -31.118 12.439 31.163 1.00 73.69 357 LEU A O 1
ATOM 2993 N N . THR A 1 358 ? -29.573 12.948 29.622 1.00 74.56 358 THR A N 1
ATOM 2994 C CA . THR A 1 358 ? -30.198 12.178 28.534 1.00 74.56 358 THR A CA 1
ATOM 2995 C C . THR A 1 358 ? -30.092 10.673 28.784 1.00 74.56 358 THR A C 1
ATOM 2997 O O . THR A 1 358 ? -31.094 9.968 28.700 1.00 74.56 358 THR A O 1
ATOM 3000 N N . ALA A 1 359 ? -28.904 10.198 29.160 1.00 69.31 359 ALA A N 1
ATOM 3001 C CA . ALA A 1 359 ? -28.644 8.816 29.549 1.00 69.31 359 ALA A CA 1
ATOM 3002 C C . ALA A 1 359 ? -29.529 8.370 30.726 1.00 69.31 359 ALA A C 1
ATOM 3004 O O . ALA A 1 359 ? -30.143 7.309 30.676 1.00 69.31 359 ALA A O 1
ATOM 3005 N N . PHE A 1 360 ? -29.662 9.205 31.760 1.00 70.06 360 PHE A N 1
ATOM 3006 C CA . PHE A 1 360 ? -30.487 8.909 32.933 1.00 70.06 360 PHE A CA 1
ATOM 3007 C C . PHE A 1 360 ? -31.972 8.763 32.570 1.00 70.06 360 PHE A C 1
ATOM 3009 O O . PHE A 1 360 ? -32.650 7.866 33.062 1.00 70.06 360 PHE A O 1
ATOM 3016 N N . ASN A 1 361 ? -32.470 9.597 31.651 1.00 70.69 361 ASN A N 1
ATOM 3017 C CA . ASN A 1 361 ? -33.840 9.500 31.143 1.00 70.69 361 ASN A CA 1
ATOM 3018 C C . ASN A 1 361 ? -34.092 8.251 30.281 1.00 70.69 361 ASN A C 1
ATOM 3020 O O . ASN A 1 361 ? -35.243 7.834 30.169 1.00 70.69 361 ASN A O 1
ATOM 3024 N N . LEU A 1 362 ? -33.056 7.682 29.655 1.00 67.31 362 LEU A N 1
ATOM 3025 C CA . LEU A 1 362 ? -33.151 6.422 28.909 1.00 67.31 362 LEU A CA 1
ATOM 3026 C C . LEU A 1 362 ? -33.202 5.212 29.848 1.00 67.31 362 LEU A C 1
ATOM 3028 O O . LEU A 1 362 ? -33.981 4.310 29.594 1.00 67.31 362 LEU A O 1
ATOM 3032 N N . VAL A 1 363 ? -32.436 5.222 30.944 1.00 65.19 363 VAL A N 1
ATOM 3033 C CA . VAL A 1 363 ? -32.413 4.134 31.946 1.00 65.19 363 VAL A CA 1
ATOM 3034 C C . VAL A 1 363 ? -33.706 4.060 32.772 1.00 65.19 363 VAL A C 1
ATOM 3036 O O . VAL A 1 363 ? -34.075 2.994 33.252 1.00 65.19 363 VAL A O 1
ATOM 3039 N N . LEU A 1 364 ? -34.384 5.193 32.987 1.00 64.31 364 LEU A N 1
ATOM 3040 C CA . LEU A 1 364 ? -35.623 5.262 33.776 1.00 64.31 364 LEU A CA 1
ATOM 3041 C C . LEU A 1 364 ? -36.897 4.880 33.001 1.00 64.31 364 LEU A C 1
ATOM 3043 O O . LEU A 1 364 ? -37.968 4.817 33.611 1.00 64.31 364 LEU A O 1
ATOM 3047 N N . LYS A 1 365 ? -36.806 4.687 31.682 1.00 56.22 365 LYS A N 1
ATOM 3048 C CA . LYS A 1 365 ? -37.894 4.189 30.831 1.00 56.22 365 LYS A CA 1
ATOM 3049 C C . LYS A 1 365 ? -37.740 2.695 30.623 1.00 56.22 365 LYS A C 1
ATOM 3051 O O . LYS A 1 365 ? -38.800 2.031 30.582 1.00 56.22 365 LYS A O 1
#

Sequence (365 aa):
MKIENLEPRQKKIYFLLLKINKLASQAYLGTIFTLGQDENPDRFQQAANSIRHILGLISRDVNIEFDTTEYKMLIDFFNNILKCRDLQDRYEIEELNIKYINQKKKLKVKITDKPDVLPEIIQENISMLISEWNELNQFFIKTAHYYSETIDEALFYEQFRKFEFIILELFKSSTEIKNNLDDLMNVSEPNDDHIYLLIKYILKPADSHYFFTNLKKPKWFELLKNHNFFKEPKGLDPGSFMIHFFPQMNYLKNIASEKPDEVLQVLSNLQDTQTLILRRAIIECIKNLPIDYVTKTDKILKRITKSPDIALHSILKEICLDLIENSEIDFLEKILKIMFSFKDTSQSSEDLLRFLLTAFNLVLK

Mean predicted aligned error: 8.98 Å

Solvent-accessible surface area (backbone atoms only — not comparable to full-atom values): 20463 Å² total; per-residue (Å²): 122,63,74,86,78,45,55,74,68,54,45,51,49,38,55,49,32,41,76,74,36,60,66,36,22,50,29,50,49,47,24,56,44,34,62,69,36,86,87,46,92,56,22,63,29,56,20,18,44,25,48,34,47,29,55,48,51,71,33,54,80,48,89,72,94,70,66,66,61,64,52,48,53,51,53,53,50,51,52,48,52,30,56,79,67,77,37,56,94,79,51,83,80,75,80,71,55,63,70,55,57,51,36,54,52,26,39,47,47,71,63,15,85,53,53,48,66,36,42,63,67,35,44,50,49,55,51,49,55,53,48,54,52,49,53,50,42,52,50,25,48,40,47,40,67,60,76,52,98,69,79,60,63,70,60,49,53,50,52,50,52,50,51,56,47,50,54,53,62,72,57,57,49,71,67,58,41,49,51,55,48,52,54,58,64,65,52,84,78,70,54,70,69,53,51,56,50,48,48,66,56,36,62,36,61,67,46,43,38,52,48,24,59,70,37,59,64,64,72,48,49,64,58,42,52,78,64,49,51,81,55,86,50,67,74,72,58,71,82,56,87,65,86,79,65,66,35,56,45,44,25,45,32,58,24,10,68,85,39,42,70,64,39,50,54,53,51,59,76,53,26,82,63,79,38,63,67,56,44,44,46,50,53,58,26,46,63,40,29,48,67,87,52,44,66,66,38,58,70,40,51,64,51,50,62,74,58,83,51,74,72,51,50,58,55,50,51,54,47,44,51,56,28,58,79,67,68,40,57,79,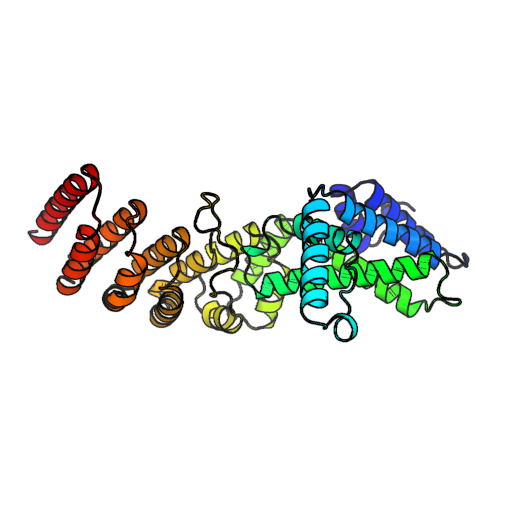52,38,54,53,51,51,54,56,64,68,64,50,79,87,53,82,67,56,57,56,57,47,51,54,47,50,56,53,52,53,59,60,73,78,103

Nearest PDB structures (foldseek):
  8ve7-assembly1_A  TM=3.189E-01  e=1.573E+00  synthetic construct

Foldseek 3Di:
DDLVPDDPLLVVLLVLLCVQPVLLSVLSVQLVVLCPPPVDPLSLLSNLVSLLVNLVSNLPPDDDPDPPPVVVVVVVVVVVVCVVVVNPVPDDPPPDPVVLVSSLVSQLCSLEVCLQLAFPLLNVVSSVLSVLSVVLSVVSVCSNVCVDVDDDPVVSVVSVVSSSVSSCQSRPDPVRLLVLLVVLLPDQADDVVSVVSLSSSPRYPVSLLSNLLPRQHCNCLVVCVVVPLLDDGDPQDQPDPPCSDSNNLNNLLSCCAVPVVSSLVSLVVCLQDSRLNVLLSSLSSLLSHDLVSVLVCLVSLVSSLPADDPSSVVSLLSNLLVCLVVVVVVSSVSSVVSLVVDPDDPVSVVVVVVSVVVSVVSNVD

pLDDT: mean 86.48, std 12.76, range [47.56, 98.31]

Radius of gyration: 27.57 Å; Cα contacts (8 Å, |Δi|>4): 343; chains: 1; bounding box: 79×42×76 Å